Protein AF-A0A336KJ24-F1 (afdb_monomer_lite)

Organism: Culicoides sonorensis (NCBI:txid179676)

Secondary structure (DSSP, 8-state):
--HHHHHHHHHHHHHHHHHHHHHHHHHHHHHHT-PPPEEEESSEEE-SPEEEEE--SSHHHHHHHHHHTT-SEEEE--GGGS---HHHHHHHGGGSS--SSSTT-----HHHHHH-GGGT-SEEEESS---SS-TTEEE-TT-EEEES-SSPPEEE---SSS------S--PEEEEEP-PEEETTTEEE----S---HHHHHHHHHHTT--PPP--SHHHHHHHHHHHHHHS-TTT-S----SEEE-SSTT-EEETTS-BGGG-S---PPTT---

InterPro domains:
  IPR001304 C-type lectin-like [PF00059] (196-262)
  IPR016186 C-type lectin-like/link domain superfamily [G3DSA:3.10.100.10] (174-275)
  IPR016187 C-type lectin fold [SSF56436] (174-274)

Foldseek 3Di:
DDPVVVVVVVVVVVVVVVVVVVVVQLVVVVVVPLQDKDFQFAQKDFPADFPDFDADQDVVRLSVVLVVQLFFKKKAFHPPLPLCQVVNVVVVVPPPDDPDDPVPDDDPPPVVCVVCVPNHGRITGHQDDDDDPSPRMDRHNRIIMIGSCNDAFFDFPPPDDDDDDDDDPDGDTDPGHDPWDRDGSQGIDDDDQADDDPVVVQVVQVNRVHGFAADQDPVNNVSVLVVCVVPHPVVRDPDDDGQWDDDPDPPWIAGRVRRTSVSGPDDDDDPPPPD

Radius of gyration: 25.12 Å; chains: 1; bounding box: 79×62×64 Å

Sequence (275 aa):
MSALSQFILISFIFLIRIKINAFEYCTKFEIKSNHTYHPLRHCQRSNGTIIGLRIVKNLDDCVSFARERSALAFNFGPKYRGSSNRFEILNSDDSKKTESWMMKSYKAPKSKLHESPKEFYNCQLLDCPEYGNFTGMVNDTRFDYYSLYAKPPRKPLFLSNIFLIVINFNVLYNSAPYNSTCIPQVGMFILFQKPSNYTFAYKTCQSLGGVLAHVVSEHRTNTLANYLKENLNLTISKEAYIGLNETQKLGKFNTSSNEPLDCFLFRAWAPGHPP

Structure (mmCIF, N/CA/C/O backbone):
data_AF-A0A336KJ24-F1
#
_entry.id   AF-A0A336KJ24-F1
#
loop_
_atom_site.group_PDB
_atom_site.id
_atom_site.type_symbol
_atom_site.label_atom_id
_atom_site.label_alt_id
_atom_site.label_comp_id
_atom_site.label_asym_id
_atom_site.label_entity_id
_atom_site.label_seq_id
_atom_site.pdbx_PDB_ins_code
_atom_site.Cartn_x
_atom_site.Cartn_y
_atom_site.Cartn_z
_atom_site.occupancy
_atom_site.B_iso_or_equiv
_atom_site.auth_seq_id
_atom_site.auth_comp_id
_atom_site.auth_asym_id
_atom_site.auth_atom_id
_atom_site.pdbx_PDB_model_num
ATOM 1 N N . MET A 1 1 ? 16.285 -45.392 34.604 1.00 59.25 1 MET A N 1
ATOM 2 C CA . MET A 1 1 ? 16.050 -43.930 34.568 1.00 59.25 1 MET A CA 1
ATOM 3 C C . MET A 1 1 ? 15.169 -43.576 35.751 1.00 59.25 1 MET A C 1
ATOM 5 O O . MET A 1 1 ? 14.215 -44.303 35.990 1.00 59.25 1 MET A O 1
ATOM 9 N N . SER A 1 2 ? 15.506 -42.546 36.529 1.00 79.50 2 SER A N 1
ATOM 10 C CA . SER A 1 2 ? 14.658 -42.115 37.648 1.00 79.50 2 SER A CA 1
ATOM 11 C C . SER A 1 2 ? 13.331 -41.553 37.123 1.00 79.50 2 SER A C 1
ATOM 13 O O . SER A 1 2 ? 13.289 -40.996 36.025 1.00 79.50 2 SER A O 1
ATOM 15 N N . ALA A 1 3 ? 12.251 -41.660 37.901 1.00 78.88 3 ALA A N 1
ATOM 16 C CA . ALA A 1 3 ? 10.945 -41.092 37.539 1.00 78.88 3 ALA A CA 1
ATOM 17 C C . ALA A 1 3 ? 11.036 -39.590 37.189 1.00 78.88 3 ALA A C 1
ATOM 19 O O . ALA A 1 3 ? 10.348 -39.105 36.294 1.00 78.88 3 ALA A O 1
ATOM 20 N N . LEU A 1 4 ? 11.971 -38.876 37.826 1.00 79.00 4 LEU A N 1
ATOM 21 C CA . LEU A 1 4 ? 12.285 -37.472 37.558 1.00 79.00 4 LEU A CA 1
ATOM 22 C C . LEU A 1 4 ? 12.816 -37.249 36.128 1.00 79.00 4 LEU A C 1
ATOM 24 O O . LEU A 1 4 ? 12.411 -36.313 35.445 1.00 79.00 4 LEU A O 1
ATOM 28 N N . SER A 1 5 ? 13.678 -38.148 35.647 1.00 76.81 5 SER A N 1
ATOM 29 C CA . SER A 1 5 ? 14.231 -38.116 34.289 1.00 76.81 5 SER A CA 1
ATOM 30 C C . SER A 1 5 ? 13.163 -38.382 33.218 1.00 76.81 5 SER A C 1
ATOM 32 O O . SER A 1 5 ? 13.192 -37.742 32.167 1.00 76.81 5 SER A O 1
ATOM 34 N N . GLN A 1 6 ? 12.196 -39.267 33.481 1.00 81.56 6 GLN A N 1
ATOM 35 C CA . GLN A 1 6 ? 11.057 -39.492 32.580 1.00 81.56 6 GLN A CA 1
ATOM 36 C C . GLN A 1 6 ? 10.100 -38.295 32.550 1.00 81.56 6 GLN A C 1
ATOM 38 O O . GLN A 1 6 ? 9.646 -37.910 31.475 1.00 81.56 6 GLN A O 1
ATOM 43 N N . PHE A 1 7 ? 9.840 -37.662 33.696 1.00 84.62 7 PHE A N 1
ATOM 44 C CA . PHE A 1 7 ? 8.963 -36.491 33.772 1.00 84.62 7 PHE A CA 1
ATOM 45 C C . PHE A 1 7 ? 9.538 -35.282 33.021 1.00 84.62 7 PHE A C 1
ATOM 47 O O . PHE A 1 7 ? 8.821 -34.607 32.283 1.00 84.62 7 PHE A O 1
ATOM 54 N N . ILE A 1 8 ? 10.850 -35.048 33.150 1.00 84.88 8 ILE A N 1
ATOM 55 C CA . ILE A 1 8 ? 11.558 -33.996 32.406 1.00 84.88 8 ILE A CA 1
ATOM 56 C C . ILE A 1 8 ? 11.477 -34.259 30.898 1.00 84.88 8 ILE A C 1
ATOM 58 O O . ILE A 1 8 ? 11.164 -33.343 30.140 1.00 84.88 8 ILE A O 1
ATOM 62 N N . LEU A 1 9 ? 11.691 -35.505 30.459 1.00 84.12 9 LEU A N 1
ATOM 63 C CA . LEU A 1 9 ? 11.619 -35.872 29.044 1.00 84.12 9 LEU A CA 1
ATOM 64 C C . LEU A 1 9 ? 10.208 -35.661 28.469 1.00 84.12 9 LEU A C 1
ATOM 66 O O . LEU A 1 9 ? 10.062 -35.075 27.399 1.00 84.12 9 LEU A O 1
ATOM 70 N N . ILE A 1 10 ? 9.166 -36.084 29.192 1.00 84.06 10 ILE A N 1
ATOM 71 C CA . ILE A 1 10 ? 7.764 -35.921 28.772 1.00 84.06 10 ILE A CA 1
ATOM 72 C C . ILE A 1 10 ? 7.382 -34.438 28.710 1.00 84.06 10 ILE A C 1
ATOM 74 O O . ILE A 1 10 ? 6.788 -34.004 27.724 1.00 84.06 10 ILE A O 1
ATOM 78 N N . SER A 1 11 ? 7.767 -33.648 29.716 1.00 79.75 11 SER A N 1
ATOM 79 C CA . SER A 1 11 ? 7.549 -32.197 29.730 1.00 79.75 11 SER A CA 1
ATOM 80 C C . SER A 1 11 ? 8.238 -31.514 28.544 1.00 79.75 11 SER A C 1
ATOM 82 O O . SER A 1 11 ? 7.625 -30.715 27.835 1.00 79.75 11 SER A O 1
ATOM 84 N N . PHE A 1 12 ? 9.483 -31.897 28.244 1.00 82.00 12 PHE A N 1
ATOM 85 C CA . PHE A 1 12 ? 10.231 -31.359 27.110 1.00 82.00 12 PHE A CA 1
ATOM 86 C C . PHE A 1 12 ? 9.581 -31.718 25.764 1.00 82.00 12 PHE A C 1
ATOM 88 O O . PHE A 1 12 ? 9.403 -30.847 24.913 1.00 82.00 12 PHE A O 1
ATOM 95 N N . ILE A 1 13 ? 9.139 -32.970 25.588 1.00 77.81 13 ILE A N 1
ATOM 96 C CA . ILE A 1 13 ? 8.400 -33.416 24.395 1.00 77.81 13 ILE A CA 1
ATOM 97 C C . ILE A 1 13 ? 7.081 -32.642 24.247 1.00 77.81 13 ILE A C 1
ATOM 99 O O . ILE A 1 13 ? 6.732 -32.232 23.139 1.00 77.81 13 ILE A O 1
ATOM 103 N N . PHE A 1 14 ? 6.359 -32.405 25.343 1.00 75.31 14 PHE A N 1
ATOM 104 C CA . PHE A 1 14 ? 5.099 -31.661 25.334 1.00 75.31 14 PHE A CA 1
ATOM 105 C C . PHE A 1 14 ? 5.305 -30.187 24.952 1.00 75.31 14 PHE A C 1
ATOM 107 O O . PHE A 1 14 ? 4.592 -29.663 24.096 1.00 75.31 14 PHE A O 1
ATOM 114 N N . LEU A 1 15 ? 6.337 -29.536 25.496 1.00 69.00 15 LEU A N 1
ATOM 115 C CA . LEU A 1 15 ? 6.707 -28.162 25.139 1.00 69.00 15 LEU A CA 1
ATOM 116 C C . LEU A 1 15 ? 7.141 -28.037 23.671 1.00 69.00 15 LEU A C 1
ATOM 118 O O . LEU A 1 15 ? 6.762 -27.073 23.001 1.00 69.00 15 LEU A O 1
ATOM 122 N N . ILE A 1 16 ? 7.884 -29.018 23.146 1.00 68.06 16 ILE A N 1
ATOM 123 C CA . ILE A 1 16 ? 8.249 -29.076 21.723 1.00 68.06 16 ILE A CA 1
ATOM 124 C C . ILE A 1 16 ? 6.992 -29.203 20.853 1.00 68.06 16 ILE A C 1
ATOM 126 O O . ILE A 1 16 ? 6.823 -28.434 19.907 1.00 68.06 16 ILE A O 1
ATOM 130 N N . ARG A 1 17 ? 6.076 -30.120 21.194 1.00 62.12 17 ARG A N 1
ATOM 131 C CA . ARG A 1 17 ? 4.808 -30.323 20.467 1.00 62.12 17 ARG A CA 1
ATOM 132 C C . ARG A 1 17 ? 3.955 -29.051 20.424 1.00 62.12 17 ARG A C 1
ATOM 134 O O . ARG A 1 17 ? 3.429 -28.719 19.366 1.00 62.12 17 ARG A O 1
ATOM 141 N N . ILE A 1 18 ? 3.849 -28.314 21.535 1.00 66.00 18 ILE A N 1
ATOM 142 C CA . ILE A 1 18 ? 3.097 -27.047 21.592 1.00 66.00 18 ILE A CA 1
ATOM 143 C C . ILE A 1 18 ? 3.706 -25.998 20.654 1.00 66.00 18 ILE A C 1
ATOM 145 O O . ILE A 1 18 ? 2.972 -25.351 19.906 1.00 66.00 18 ILE A O 1
ATOM 149 N N . LYS A 1 19 ? 5.037 -25.839 20.665 1.00 63.72 19 LYS A N 1
ATOM 150 C CA . LYS A 1 19 ? 5.718 -24.854 19.809 1.00 63.72 19 LYS A CA 1
ATOM 151 C C . LYS A 1 19 ? 5.547 -25.152 18.318 1.00 63.72 19 LYS A C 1
ATOM 153 O O . LYS A 1 19 ? 5.323 -24.221 17.550 1.00 63.72 19 LYS A O 1
ATOM 158 N N . ILE A 1 20 ? 5.606 -26.425 17.921 1.00 62.22 20 ILE A N 1
ATOM 159 C CA . ILE A 1 20 ? 5.436 -26.837 16.518 1.00 62.22 20 ILE A CA 1
ATOM 160 C C . ILE A 1 20 ? 4.023 -26.491 16.016 1.00 62.22 20 ILE A C 1
ATOM 162 O O . ILE A 1 20 ? 3.885 -25.875 14.962 1.00 62.22 20 ILE A O 1
ATOM 166 N N . ASN A 1 21 ? 2.985 -26.776 16.810 1.00 63.91 21 ASN A N 1
ATOM 167 C CA . ASN A 1 21 ? 1.594 -26.515 16.424 1.00 63.91 21 ASN A CA 1
ATOM 168 C C . ASN A 1 21 ? 1.274 -25.015 16.272 1.00 63.91 21 ASN A C 1
ATOM 170 O O . ASN A 1 21 ? 0.517 -24.629 15.383 1.00 63.91 21 ASN A O 1
ATOM 174 N N . ALA A 1 22 ? 1.837 -24.157 17.129 1.00 64.69 22 ALA A N 1
ATOM 175 C CA . ALA A 1 22 ? 1.636 -22.709 17.033 1.00 64.69 22 ALA A CA 1
ATOM 176 C C . ALA A 1 22 ? 2.337 -22.105 15.800 1.00 64.69 22 ALA A C 1
ATOM 178 O O . ALA A 1 22 ? 1.776 -21.238 15.129 1.00 64.69 22 ALA A O 1
ATOM 179 N N . PHE A 1 23 ? 3.537 -22.594 15.472 1.00 68.56 23 PHE A N 1
ATOM 180 C CA . PHE A 1 23 ? 4.291 -22.164 14.293 1.00 68.56 23 PHE A CA 1
ATOM 181 C C . PHE A 1 23 ? 3.590 -22.562 12.983 1.00 68.56 23 PHE A C 1
ATOM 183 O O . PHE A 1 23 ? 3.427 -21.739 12.082 1.00 68.56 23 PHE A O 1
ATOM 190 N N . GLU A 1 24 ? 3.091 -23.794 12.891 1.00 71.50 24 GLU A N 1
ATOM 191 C CA . GLU A 1 24 ? 2.336 -24.271 11.723 1.00 71.50 24 GLU A CA 1
ATOM 192 C C . GLU A 1 24 ? 1.006 -23.513 11.536 1.00 71.50 24 GLU A C 1
ATOM 194 O O . GLU A 1 24 ? 0.596 -23.201 10.418 1.00 71.50 24 GLU A O 1
ATOM 199 N N . TYR A 1 25 ? 0.350 -23.131 12.636 1.00 79.56 25 TYR A N 1
ATOM 200 C CA . TYR A 1 25 ? -0.886 -22.352 12.589 1.00 79.56 25 TYR A CA 1
ATOM 201 C C . TYR A 1 25 ? -0.682 -20.943 12.012 1.00 79.56 25 TYR A C 1
ATOM 203 O O . TYR A 1 25 ? -1.478 -20.504 11.180 1.00 79.56 25 TYR A O 1
ATOM 211 N N . CYS A 1 26 ? 0.384 -20.242 12.409 1.00 79.38 26 CYS A N 1
ATOM 212 C CA . CYS A 1 26 ? 0.636 -18.872 11.956 1.00 79.38 26 CYS A CA 1
ATOM 213 C C . CYS A 1 26 ? 1.237 -18.787 10.548 1.00 79.38 26 CYS A C 1
ATOM 215 O O . CYS A 1 26 ? 0.863 -17.896 9.783 1.00 79.38 26 CYS A O 1
ATOM 217 N N . THR A 1 27 ? 2.073 -19.750 10.150 1.00 75.00 27 THR A N 1
ATOM 218 C CA . THR A 1 27 ? 2.625 -19.809 8.781 1.00 75.00 27 THR A CA 1
ATOM 219 C C . THR A 1 27 ? 1.529 -19.961 7.719 1.00 75.00 27 THR A C 1
ATOM 221 O O . THR A 1 27 ? 1.631 -19.396 6.630 1.00 75.00 27 THR A O 1
ATOM 224 N N . LYS A 1 28 ? 0.406 -20.614 8.049 1.00 71.81 28 LYS A N 1
ATOM 225 C CA . LYS A 1 28 ? -0.777 -20.680 7.175 1.00 71.81 28 LYS A CA 1
ATOM 226 C C . LYS A 1 28 ? -1.362 -19.302 6.833 1.00 71.81 28 LYS A C 1
ATOM 228 O O . LYS A 1 28 ? -1.884 -19.120 5.732 1.00 71.81 28 LYS A O 1
ATOM 233 N N . PHE A 1 29 ? -1.299 -18.339 7.754 1.00 68.19 29 PHE A N 1
ATOM 234 C CA . PHE A 1 29 ? -1.784 -16.973 7.520 1.00 68.19 29 PHE A CA 1
ATOM 235 C C . PHE A 1 29 ? -0.756 -16.114 6.788 1.00 68.19 29 PHE A C 1
ATOM 237 O O . PHE A 1 29 ? -1.133 -15.331 5.918 1.00 68.19 29 PHE A O 1
ATOM 244 N N . GLU A 1 30 ? 0.532 -16.330 7.045 1.00 61.50 30 GLU A N 1
ATOM 245 C CA . GLU A 1 30 ? 1.615 -15.677 6.306 1.00 61.50 30 GLU A CA 1
ATOM 246 C C . GLU A 1 30 ? 1.525 -15.990 4.799 1.00 61.50 30 GLU A C 1
ATOM 248 O O . GLU A 1 30 ? 1.547 -15.076 3.973 1.00 61.50 30 GLU A O 1
ATOM 253 N N . ILE A 1 31 ? 1.241 -17.252 4.441 1.00 51.88 31 ILE A N 1
ATOM 254 C CA . ILE A 1 31 ? 0.987 -17.695 3.055 1.00 51.88 31 ILE A CA 1
ATOM 255 C C . ILE A 1 31 ? -0.241 -16.997 2.435 1.00 51.88 31 ILE A C 1
ATOM 257 O O . ILE A 1 31 ? -0.280 -16.765 1.226 1.00 51.88 31 ILE A O 1
ATOM 261 N N . LYS A 1 32 ? -1.249 -16.626 3.236 1.00 49.25 32 LYS A N 1
ATOM 262 C CA . LYS A 1 32 ? -2.465 -15.939 2.764 1.00 49.25 32 LYS A CA 1
ATOM 263 C C . LYS A 1 32 ? -2.236 -14.445 2.504 1.00 49.25 32 LYS A C 1
ATOM 265 O O . LYS A 1 32 ? -2.915 -13.875 1.654 1.00 49.25 32 LYS A O 1
ATOM 270 N N . SER A 1 33 ? -1.244 -13.831 3.149 1.00 58.94 33 SER A N 1
ATOM 271 C CA . SER A 1 33 ? -0.838 -12.439 2.903 1.00 58.94 33 SER A CA 1
ATOM 272 C C . SER A 1 33 ? -0.019 -12.252 1.615 1.00 58.94 33 SER A C 1
ATOM 274 O O . SER A 1 33 ? 0.645 -11.231 1.430 1.00 58.94 33 SER A O 1
ATOM 276 N N . ASN A 1 34 ? -0.061 -13.228 0.701 1.00 65.12 34 ASN A N 1
ATOM 277 C CA . ASN A 1 34 ? 0.635 -13.189 -0.576 1.00 65.12 34 ASN A CA 1
ATOM 278 C C . ASN A 1 34 ? -0.013 -12.160 -1.517 1.00 65.12 34 ASN A C 1
ATOM 280 O O . ASN A 1 34 ? -0.777 -12.486 -2.429 1.00 65.12 34 ASN A O 1
ATOM 284 N N . HIS A 1 35 ? 0.278 -10.887 -1.250 1.00 77.50 35 HIS A N 1
ATOM 285 C CA . HIS A 1 35 ? -0.176 -9.748 -2.022 1.00 77.50 35 HIS A CA 1
ATOM 286 C C . HIS A 1 35 ? 0.132 -10.003 -3.503 1.00 77.50 35 HIS A C 1
ATOM 288 O O . HIS A 1 35 ? 1.283 -10.241 -3.894 1.00 77.50 35 HIS A O 1
ATOM 294 N N . THR A 1 36 ? -0.925 -10.038 -4.312 1.00 88.75 36 THR A N 1
ATOM 295 C CA . THR A 1 36 ? -0.835 -10.290 -5.749 1.00 88.75 36 THR A CA 1
ATOM 296 C C . THR A 1 36 ? -0.784 -8.951 -6.461 1.00 88.75 36 THR A C 1
ATOM 298 O O . THR A 1 36 ? -1.670 -8.117 -6.294 1.00 88.75 36 THR A O 1
ATOM 301 N N . TYR A 1 37 ? 0.268 -8.742 -7.244 1.00 93.62 37 TYR A N 1
ATOM 302 C CA . TYR A 1 37 ? 0.386 -7.564 -8.090 1.00 93.62 37 TYR A CA 1
ATOM 303 C C . TYR A 1 37 ? -0.248 -7.860 -9.440 1.00 93.62 37 TYR A C 1
ATOM 305 O O . TYR A 1 37 ? -0.027 -8.919 -10.025 1.00 93.62 37 TYR A O 1
ATOM 313 N N . HIS A 1 38 ? -1.020 -6.908 -9.944 1.00 93.94 38 HIS A N 1
ATOM 314 C CA . HIS A 1 38 ? -1.726 -7.042 -11.206 1.00 93.94 38 HIS A CA 1
ATOM 315 C C . HIS A 1 38 ? -1.145 -6.081 -12.246 1.00 93.94 38 HIS A C 1
ATOM 317 O O . HIS A 1 38 ? -0.910 -4.917 -11.907 1.00 93.94 38 HIS A O 1
ATOM 323 N N . PRO A 1 39 ? -0.952 -6.524 -13.501 1.00 94.25 39 PRO A N 1
ATOM 324 C CA . PRO A 1 39 ? -0.577 -5.631 -14.589 1.00 94.25 39 PRO A CA 1
ATOM 325 C C . PRO A 1 39 ? -1.750 -4.699 -14.904 1.00 94.25 39 PRO A C 1
ATOM 327 O O . PRO A 1 39 ? -2.846 -5.165 -15.216 1.00 94.25 39 PRO A O 1
ATOM 330 N N . LEU A 1 40 ? -1.539 -3.385 -14.811 1.00 93.19 40 LEU A N 1
ATOM 331 C CA . LEU A 1 40 ? -2.583 -2.389 -15.098 1.00 93.19 40 LEU A CA 1
ATOM 332 C C . LEU A 1 40 ? -2.338 -1.626 -16.395 1.00 93.19 40 LEU A C 1
ATOM 334 O O . LEU A 1 40 ? -3.296 -1.178 -17.034 1.00 93.19 40 LEU A O 1
ATOM 338 N N . ARG A 1 41 ? -1.069 -1.463 -16.780 1.00 92.75 41 ARG A N 1
ATOM 339 C CA . ARG A 1 41 ? -0.664 -0.814 -18.028 1.00 92.75 41 ARG A CA 1
ATOM 340 C C . ARG A 1 41 ? 0.531 -1.533 -18.629 1.00 92.75 41 ARG A C 1
ATOM 342 O O . ARG A 1 41 ? 1.469 -1.881 -17.916 1.00 92.75 41 ARG A O 1
ATOM 349 N N . HIS A 1 42 ? 0.490 -1.698 -19.944 1.00 92.62 42 HIS A N 1
ATOM 350 C CA . HIS A 1 42 ? 1.617 -2.193 -20.719 1.00 92.62 42 HIS A CA 1
ATOM 351 C C . HIS A 1 42 ? 2.284 -1.045 -21.463 1.00 92.62 42 HIS A C 1
ATOM 353 O O . HIS A 1 42 ? 1.603 -0.093 -21.842 1.00 92.62 42 HIS A O 1
ATOM 359 N N . CYS A 1 43 ? 3.592 -1.144 -21.698 1.00 91.25 43 CYS A N 1
ATOM 360 C CA . CYS A 1 43 ? 4.374 -0.125 -22.411 1.00 91.25 43 CYS A CA 1
ATOM 361 C C . CYS A 1 43 ? 4.305 1.267 -21.755 1.00 91.25 43 CYS A C 1
ATOM 363 O O . CYS A 1 43 ? 4.436 2.301 -22.419 1.00 91.25 43 CYS A O 1
ATOM 365 N N . GLN A 1 44 ? 4.061 1.291 -20.450 1.00 92.94 44 GLN A N 1
ATOM 366 C CA . GLN A 1 44 ? 3.952 2.492 -19.648 1.00 92.94 44 GLN A CA 1
ATOM 367 C C . GLN A 1 44 ? 4.506 2.216 -18.253 1.00 92.94 44 GLN A C 1
ATOM 369 O O . GLN A 1 44 ? 4.379 1.115 -17.715 1.00 92.94 44 GLN A O 1
ATOM 374 N N . ARG A 1 45 ? 5.065 3.258 -17.643 1.00 93.56 45 ARG A N 1
ATOM 375 C CA . ARG A 1 45 ? 5.549 3.249 -16.261 1.00 93.56 45 ARG A CA 1
ATOM 376 C C . ARG A 1 45 ? 4.954 4.411 -15.481 1.00 93.56 45 ARG A C 1
ATOM 378 O O . ARG A 1 45 ? 4.686 5.457 -16.062 1.00 93.56 45 ARG A O 1
ATOM 385 N N . SER A 1 46 ? 4.810 4.267 -14.175 1.00 95.00 46 SER A N 1
ATOM 386 C CA . SER A 1 46 ? 4.504 5.393 -13.293 1.00 95.00 46 SER A CA 1
ATOM 387 C C . SER A 1 46 ? 5.771 6.209 -13.004 1.00 95.00 46 SER A C 1
ATOM 389 O O . SER A 1 46 ? 6.887 5.672 -12.964 1.00 95.00 46 SER A O 1
ATOM 391 N N . ASN A 1 47 ? 5.597 7.518 -12.823 1.00 92.06 47 ASN A N 1
ATOM 392 C CA . ASN A 1 47 ? 6.610 8.441 -12.313 1.00 92.06 47 ASN A CA 1
ATOM 393 C C . ASN A 1 47 ? 6.467 8.710 -10.803 1.00 92.06 47 ASN A C 1
ATOM 395 O O . ASN A 1 47 ? 6.970 9.721 -10.316 1.00 92.06 47 ASN A O 1
ATOM 399 N N . GLY A 1 48 ? 5.755 7.838 -10.085 1.00 90.25 48 GLY A N 1
ATOM 400 C CA . GLY A 1 48 ? 5.607 7.898 -8.636 1.00 90.25 48 GLY A CA 1
ATOM 401 C C . GLY A 1 48 ? 6.938 7.773 -7.893 1.00 90.25 48 GLY A C 1
ATOM 402 O O . GLY A 1 48 ? 7.990 7.491 -8.478 1.00 90.25 48 GLY A O 1
ATOM 403 N N . THR A 1 49 ? 6.894 7.986 -6.581 1.00 91.88 49 THR A N 1
ATOM 404 C CA . THR A 1 49 ? 8.091 7.997 -5.742 1.00 91.88 49 THR A CA 1
ATOM 405 C C . THR A 1 49 ? 8.717 6.609 -5.679 1.00 91.88 49 THR A C 1
ATOM 407 O O . THR A 1 49 ? 8.101 5.633 -5.249 1.00 91.88 49 THR A O 1
ATOM 410 N N . ILE A 1 50 ? 9.979 6.526 -6.090 1.00 91.75 50 ILE A N 1
ATOM 411 C CA . ILE A 1 50 ? 10.738 5.280 -6.082 1.00 91.75 50 ILE A CA 1
ATOM 412 C C . ILE A 1 50 ? 11.292 5.024 -4.678 1.00 91.75 50 ILE A C 1
ATOM 414 O O . ILE A 1 50 ? 12.022 5.850 -4.137 1.00 91.75 50 ILE A O 1
ATOM 418 N N . ILE A 1 51 ? 11.017 3.840 -4.128 1.00 91.88 51 ILE A N 1
ATOM 419 C CA . ILE A 1 51 ? 11.535 3.379 -2.823 1.00 91.88 51 ILE A CA 1
ATOM 420 C C . ILE A 1 51 ? 12.566 2.255 -2.939 1.00 91.88 51 ILE A C 1
ATOM 422 O O . ILE A 1 51 ? 13.181 1.852 -1.951 1.00 91.88 51 ILE A O 1
ATOM 426 N N . GLY A 1 52 ? 12.759 1.717 -4.143 1.00 90.38 52 GLY A N 1
ATOM 427 C CA . GLY A 1 52 ? 13.683 0.617 -4.370 1.00 90.38 52 GLY A CA 1
ATOM 428 C C . GLY A 1 52 ? 13.986 0.404 -5.842 1.00 90.38 52 GLY A C 1
ATOM 429 O O . GLY A 1 52 ? 13.114 0.518 -6.700 1.00 90.38 52 GLY A O 1
ATOM 430 N N . LEU A 1 53 ? 15.241 0.067 -6.125 1.00 89.81 53 LEU A N 1
ATOM 431 C CA . LEU A 1 53 ? 15.752 -0.189 -7.466 1.00 89.81 53 LEU A CA 1
ATOM 432 C C . LEU A 1 53 ? 16.564 -1.482 -7.441 1.00 89.81 53 LEU A C 1
ATOM 434 O O . LEU A 1 53 ? 17.461 -1.636 -6.611 1.00 89.81 53 LEU A O 1
ATOM 438 N N . ARG A 1 54 ? 16.247 -2.424 -8.332 1.00 86.50 54 ARG A N 1
ATOM 439 C CA . ARG A 1 54 ? 16.969 -3.700 -8.443 1.00 86.50 54 ARG A CA 1
ATOM 440 C C . ARG A 1 54 ? 16.978 -4.176 -9.892 1.00 86.50 54 ARG A C 1
ATOM 442 O O . ARG A 1 54 ? 16.037 -3.927 -10.643 1.00 86.50 54 ARG A O 1
ATOM 449 N N . ILE A 1 55 ? 18.063 -4.837 -10.285 1.00 86.06 55 ILE A N 1
ATOM 450 C CA . ILE A 1 55 ? 18.116 -5.584 -11.543 1.00 86.06 55 ILE A CA 1
ATOM 451 C C . ILE A 1 55 ? 17.687 -7.012 -11.235 1.00 86.06 55 ILE A C 1
ATOM 453 O O . ILE A 1 55 ? 18.243 -7.639 -10.334 1.00 86.06 55 ILE A O 1
ATOM 457 N N . VAL A 1 56 ? 16.702 -7.516 -11.966 1.00 87.62 56 VAL A N 1
ATOM 458 C CA . VAL A 1 56 ? 16.112 -8.837 -11.724 1.00 87.62 56 VAL A CA 1
ATOM 459 C C . VAL A 1 56 ? 15.977 -9.633 -13.019 1.00 87.62 56 VAL A C 1
ATOM 461 O O . VAL A 1 56 ? 15.958 -9.056 -14.113 1.00 87.62 56 VAL A O 1
ATOM 464 N N . LYS A 1 57 ? 15.899 -10.966 -12.918 1.00 86.94 57 LYS A N 1
ATOM 465 C CA . LYS A 1 57 ? 15.861 -11.836 -14.102 1.00 86.94 57 LYS A CA 1
ATOM 466 C C . LYS A 1 57 ? 14.465 -11.913 -14.708 1.00 86.94 57 LYS A C 1
ATOM 468 O O . LYS A 1 57 ? 14.337 -11.867 -15.930 1.00 86.94 57 LYS A O 1
ATOM 473 N N . ASN A 1 58 ? 13.445 -12.025 -13.864 1.00 91.06 58 ASN A N 1
ATOM 474 C CA . ASN A 1 58 ? 12.050 -12.213 -14.252 1.00 91.06 58 ASN A CA 1
ATOM 475 C C . ASN A 1 58 ? 11.107 -11.367 -13.371 1.00 91.06 58 ASN A C 1
ATOM 477 O O . ASN A 1 58 ? 11.548 -10.638 -12.481 1.00 91.06 58 ASN A O 1
ATOM 481 N N . LEU A 1 59 ? 9.805 -11.436 -13.663 1.00 93.44 59 LEU A N 1
ATOM 482 C CA . LEU A 1 59 ? 8.776 -10.694 -12.932 1.00 93.44 59 LEU A CA 1
ATOM 483 C C . LEU A 1 59 ? 8.669 -11.149 -11.467 1.00 93.44 59 LEU A C 1
ATOM 485 O O . LEU A 1 59 ? 8.508 -10.306 -10.588 1.00 93.44 59 LEU A O 1
ATOM 489 N N . ASP A 1 60 ? 8.800 -12.447 -11.198 1.00 94.19 60 ASP A N 1
ATOM 490 C CA . ASP A 1 60 ? 8.638 -13.020 -9.855 1.00 94.19 60 ASP A CA 1
ATOM 491 C C . ASP A 1 60 ? 9.712 -12.527 -8.876 1.00 94.19 60 ASP A C 1
ATOM 493 O O . ASP A 1 60 ? 9.423 -12.239 -7.711 1.00 94.19 60 ASP A O 1
ATOM 497 N N . ASP A 1 61 ? 10.938 -12.332 -9.362 1.00 93.44 61 ASP A N 1
ATOM 498 C CA . ASP A 1 61 ? 12.020 -11.698 -8.608 1.00 93.44 61 ASP A CA 1
ATOM 499 C C . ASP A 1 61 ? 11.670 -10.238 -8.243 1.00 93.44 61 ASP A C 1
ATOM 501 O O . ASP A 1 61 ? 11.947 -9.786 -7.128 1.00 93.44 61 ASP A O 1
ATOM 505 N N . CYS A 1 62 ? 11.038 -9.491 -9.163 1.00 94.88 62 CYS A N 1
ATOM 506 C CA . CYS A 1 62 ? 10.586 -8.117 -8.909 1.00 94.88 62 CYS A CA 1
ATOM 507 C C . CYS A 1 62 ? 9.444 -8.083 -7.889 1.00 94.88 62 CYS A C 1
ATOM 509 O O . CYS A 1 62 ? 9.462 -7.273 -6.965 1.00 94.88 62 CYS A O 1
ATOM 511 N N . VAL A 1 63 ? 8.482 -9.001 -8.014 1.00 95.62 63 VAL A N 1
ATOM 512 C CA . VAL A 1 63 ? 7.368 -9.166 -7.071 1.00 95.62 63 VAL A CA 1
ATOM 513 C C . VAL A 1 63 ? 7.883 -9.514 -5.673 1.00 95.62 63 VAL A C 1
ATOM 515 O O . VAL A 1 63 ? 7.424 -8.946 -4.684 1.00 95.62 63 VAL A O 1
ATOM 518 N N . SER A 1 64 ? 8.868 -10.406 -5.575 1.00 93.94 64 SER A N 1
ATOM 519 C CA . SER A 1 64 ? 9.486 -10.775 -4.297 1.00 93.94 64 SER A CA 1
ATOM 520 C C . SER A 1 64 ? 10.202 -9.584 -3.660 1.00 93.94 64 SER A C 1
ATOM 522 O O . SER A 1 64 ? 10.032 -9.323 -2.470 1.00 93.94 64 SER A O 1
ATOM 524 N N . PHE A 1 65 ? 10.926 -8.799 -4.463 1.00 93.94 65 PHE A N 1
ATOM 525 C CA . PHE A 1 65 ? 11.544 -7.557 -4.002 1.00 93.94 65 PHE A CA 1
ATOM 526 C C . PHE A 1 65 ? 10.505 -6.516 -3.552 1.00 93.94 65 PHE A C 1
ATOM 528 O O . PHE A 1 65 ? 10.696 -5.853 -2.533 1.00 93.94 65 PHE A O 1
ATOM 535 N N . ALA A 1 66 ? 9.385 -6.401 -4.269 1.00 95.12 66 ALA A N 1
ATOM 536 C CA . ALA A 1 66 ? 8.285 -5.514 -3.912 1.00 95.12 66 ALA A CA 1
ATOM 537 C C . ALA A 1 66 ? 7.690 -5.872 -2.542 1.00 95.12 66 ALA A C 1
ATOM 539 O O . ALA A 1 66 ? 7.503 -4.985 -1.711 1.00 95.12 66 ALA A O 1
ATOM 540 N N . ARG A 1 67 ? 7.483 -7.167 -2.270 1.00 92.38 67 ARG A N 1
ATOM 541 C CA . ARG A 1 67 ? 7.001 -7.664 -0.970 1.00 92.38 67 ARG A CA 1
ATOM 542 C C . ARG A 1 67 ? 7.997 -7.399 0.158 1.00 92.38 67 ARG A C 1
ATOM 544 O O . ARG A 1 67 ? 7.593 -6.908 1.203 1.00 92.38 67 ARG A O 1
ATOM 551 N N . GLU A 1 68 ? 9.287 -7.654 -0.072 1.00 90.56 68 GLU A N 1
ATOM 552 C CA . GLU A 1 68 ? 10.374 -7.405 0.894 1.00 90.56 68 GLU A CA 1
ATOM 553 C C . GLU A 1 68 ? 10.403 -5.942 1.370 1.00 90.56 68 GLU A C 1
ATOM 555 O O . GLU A 1 68 ? 10.726 -5.655 2.520 1.00 90.56 68 GLU A O 1
ATOM 560 N N . ARG A 1 69 ? 10.065 -5.003 0.478 1.00 91.81 69 ARG A N 1
ATOM 561 C CA . ARG A 1 69 ? 10.108 -3.555 0.738 1.00 91.81 69 ARG A CA 1
ATOM 562 C C . ARG A 1 69 ? 8.735 -2.922 0.957 1.00 91.81 69 ARG A C 1
ATOM 564 O O . ARG A 1 69 ? 8.645 -1.692 0.984 1.00 91.81 69 ARG A O 1
ATOM 571 N N . SER A 1 70 ? 7.691 -3.742 1.097 1.00 91.75 70 SER A N 1
ATOM 572 C CA . SER A 1 70 ? 6.296 -3.308 1.245 1.00 91.75 70 SER A CA 1
ATOM 573 C C . SER A 1 70 ? 5.849 -2.316 0.161 1.00 91.75 70 SER A C 1
ATOM 575 O O . SER A 1 70 ? 5.085 -1.392 0.425 1.00 91.75 70 SER A O 1
ATOM 577 N N . ALA A 1 71 ? 6.342 -2.466 -1.067 1.00 95.06 71 ALA A N 1
ATOM 578 C CA . ALA A 1 71 ? 5.989 -1.587 -2.175 1.00 95.06 71 ALA A CA 1
ATOM 579 C C . ALA A 1 71 ? 4.539 -1.811 -2.609 1.00 95.06 71 ALA A C 1
ATOM 581 O O . ALA A 1 71 ? 4.104 -2.950 -2.776 1.00 95.06 71 ALA A O 1
ATOM 582 N N . LEU A 1 72 ? 3.781 -0.741 -2.844 1.00 94.94 72 LEU A N 1
ATOM 583 C CA . LEU A 1 72 ? 2.367 -0.862 -3.223 1.00 94.94 72 LEU A CA 1
ATOM 584 C C . LEU A 1 72 ? 2.167 -1.013 -4.737 1.00 94.94 72 LEU A C 1
ATOM 586 O O . LEU A 1 72 ? 1.124 -1.492 -5.190 1.00 94.94 72 LEU A O 1
ATOM 590 N N . ALA A 1 73 ? 3.176 -0.629 -5.514 1.00 96.56 73 ALA A N 1
ATOM 591 C CA . ALA A 1 73 ? 3.229 -0.774 -6.958 1.00 96.56 73 ALA A CA 1
ATOM 592 C C . ALA A 1 73 ? 4.683 -0.875 -7.433 1.00 96.56 73 ALA A C 1
ATOM 594 O O . ALA A 1 73 ? 5.617 -0.623 -6.669 1.00 96.56 73 ALA A O 1
ATOM 595 N N . PHE A 1 74 ? 4.886 -1.242 -8.695 1.00 97.19 74 PHE A N 1
ATOM 596 C CA . PHE A 1 74 ? 6.204 -1.206 -9.316 1.00 97.19 74 PHE A CA 1
ATOM 597 C C . PHE A 1 74 ? 6.129 -1.089 -10.840 1.00 97.19 74 PHE A C 1
ATOM 599 O O . PHE A 1 74 ? 5.154 -1.493 -11.476 1.00 97.19 74 PHE A O 1
ATOM 606 N N . ASN A 1 75 ? 7.208 -0.575 -11.428 1.00 96.50 75 ASN A N 1
ATOM 607 C CA . ASN A 1 75 ? 7.476 -0.660 -12.860 1.00 96.50 75 ASN A CA 1
ATOM 608 C C . ASN A 1 75 ? 8.414 -1.842 -13.114 1.00 96.50 75 ASN A C 1
ATOM 610 O O . ASN A 1 75 ? 9.465 -1.942 -12.471 1.00 96.50 75 ASN A O 1
ATOM 614 N N . PHE A 1 76 ? 8.072 -2.706 -14.068 1.00 95.56 76 PHE A N 1
ATOM 615 C CA . PHE A 1 76 ? 8.900 -3.847 -14.449 1.00 95.56 76 PHE A CA 1
ATOM 616 C C . PHE A 1 76 ? 9.194 -3.868 -15.950 1.00 95.56 76 PHE A C 1
ATOM 618 O O . PHE A 1 76 ? 8.283 -3.825 -16.772 1.00 95.56 76 PHE A O 1
ATOM 625 N N . GLY A 1 77 ? 10.478 -3.943 -16.295 1.00 91.69 77 GLY A N 1
ATOM 626 C CA . GLY A 1 77 ? 10.981 -4.025 -17.658 1.00 91.69 77 GLY A CA 1
ATOM 627 C C . GLY A 1 77 ? 11.439 -5.443 -18.015 1.00 91.69 77 GLY A C 1
ATOM 628 O O . GLY A 1 77 ? 12.493 -5.885 -17.543 1.00 91.69 77 GLY A O 1
ATOM 629 N N . PRO A 1 78 ? 10.683 -6.198 -18.827 1.00 83.56 78 PRO A N 1
ATOM 630 C CA . PRO A 1 78 ? 11.087 -7.542 -19.218 1.00 83.56 78 PRO A CA 1
ATOM 631 C C . PRO A 1 78 ? 12.266 -7.521 -20.204 1.00 83.56 78 PRO A C 1
ATOM 633 O O . PRO A 1 78 ? 12.287 -6.740 -21.153 1.00 83.56 78 PRO A O 1
ATOM 636 N N . LYS A 1 79 ? 13.213 -8.456 -20.040 1.00 73.31 79 LYS A N 1
ATOM 637 C CA . LYS A 1 79 ? 14.448 -8.529 -20.848 1.00 73.31 79 LYS A CA 1
ATOM 638 C C . LYS A 1 79 ? 14.219 -8.616 -22.363 1.00 73.31 79 LYS A C 1
ATOM 640 O O . LYS A 1 79 ? 15.021 -8.104 -23.134 1.00 73.31 79 LYS A O 1
ATOM 645 N N . TYR A 1 80 ? 13.127 -9.245 -22.800 1.00 70.50 80 TYR A N 1
ATOM 646 C CA . TYR A 1 80 ? 12.862 -9.498 -24.221 1.00 70.50 80 TYR A CA 1
ATOM 647 C C . TYR A 1 80 ? 12.411 -8.259 -25.015 1.00 70.50 80 TYR A C 1
ATOM 649 O O . TYR A 1 80 ? 12.361 -8.320 -26.239 1.00 70.50 80 TYR A O 1
ATOM 657 N N . ARG A 1 81 ? 12.088 -7.126 -24.373 1.00 68.81 81 ARG A N 1
ATOM 658 C CA . ARG A 1 81 ? 11.596 -5.919 -25.070 1.00 68.81 81 ARG A CA 1
ATOM 659 C C . ARG A 1 81 ? 12.697 -4.996 -25.600 1.00 68.81 81 ARG A C 1
ATOM 661 O O . ARG A 1 81 ? 12.463 -3.806 -25.788 1.00 68.81 81 ARG A O 1
ATOM 668 N N . GLY A 1 82 ? 13.904 -5.519 -25.819 1.00 54.94 82 GLY A N 1
ATOM 669 C CA . GLY A 1 82 ? 15.025 -4.736 -26.352 1.00 54.94 82 GLY A CA 1
ATOM 670 C C . GLY A 1 82 ? 15.450 -3.575 -25.447 1.00 54.94 82 GLY A C 1
ATOM 671 O O . GLY A 1 82 ? 16.185 -2.688 -25.873 1.00 54.94 82 GLY A O 1
ATOM 672 N N . SER A 1 83 ? 14.996 -3.557 -24.190 1.00 54.34 83 SER A N 1
ATOM 673 C CA . SER A 1 83 ? 15.469 -2.623 -23.181 1.00 54.34 83 SER A CA 1
ATOM 674 C C . SER A 1 83 ? 16.819 -3.117 -22.688 1.00 54.34 83 SER A C 1
ATOM 676 O O . SER A 1 83 ? 16.921 -3.710 -21.615 1.00 54.34 83 SER A O 1
ATOM 678 N N . SER A 1 84 ? 17.856 -2.918 -23.494 1.00 53.06 84 SER A N 1
ATOM 679 C CA . SER A 1 84 ? 19.219 -3.142 -23.048 1.00 53.06 84 SER A CA 1
ATOM 680 C C . SER A 1 84 ? 19.462 -2.201 -21.874 1.00 53.06 84 SER A C 1
ATOM 682 O O . SER A 1 84 ? 19.560 -0.982 -22.033 1.00 53.06 84 SER A O 1
ATOM 684 N N . ASN A 1 85 ? 19.452 -2.763 -20.668 1.00 57.50 85 ASN A N 1
ATOM 685 C CA . ASN A 1 85 ? 19.846 -2.046 -19.472 1.00 57.50 85 ASN A CA 1
ATOM 686 C C . ASN A 1 85 ? 21.252 -1.504 -19.745 1.00 57.50 85 ASN A C 1
ATOM 688 O O . ASN A 1 85 ? 22.116 -2.275 -20.165 1.00 57.50 85 ASN A O 1
ATOM 692 N N . ARG A 1 86 ? 21.508 -0.205 -19.545 1.00 57.50 86 ARG A N 1
ATOM 693 C CA . ARG A 1 86 ? 22.849 0.345 -19.796 1.00 57.50 86 ARG A CA 1
ATOM 694 C C . ARG A 1 86 ? 23.917 -0.405 -18.992 1.00 57.50 86 ARG A C 1
ATOM 696 O O . ARG A 1 86 ? 25.029 -0.529 -19.480 1.00 57.50 86 ARG A O 1
ATOM 703 N N . PHE A 1 87 ? 23.581 -0.997 -17.841 1.00 52.84 87 PHE A N 1
ATOM 704 C CA . PHE A 1 87 ? 24.485 -1.909 -17.131 1.00 52.84 87 PHE A CA 1
ATOM 705 C C . PHE A 1 87 ? 24.780 -3.214 -17.874 1.00 52.84 87 PHE A C 1
ATOM 707 O O . PHE A 1 87 ? 25.895 -3.710 -17.788 1.00 52.84 87 PHE A O 1
ATOM 714 N N . GLU A 1 88 ? 23.810 -3.792 -18.580 1.00 54.06 88 GLU A N 1
ATOM 715 C CA . GLU A 1 88 ? 24.040 -5.004 -19.371 1.00 54.06 88 GLU A CA 1
ATOM 716 C C . GLU A 1 88 ? 24.867 -4.690 -20.622 1.00 54.06 88 GLU A C 1
ATOM 718 O O . GLU A 1 88 ? 25.780 -5.451 -20.907 1.00 54.06 88 GLU A O 1
ATOM 723 N N . ILE A 1 89 ? 24.642 -3.546 -21.290 1.00 56.12 89 ILE A N 1
ATOM 724 C CA . ILE A 1 89 ? 25.480 -3.090 -22.421 1.00 56.12 89 ILE A CA 1
ATOM 725 C C . ILE A 1 89 ? 26.931 -2.888 -21.970 1.00 56.12 89 ILE A C 1
ATOM 727 O O . ILE A 1 89 ? 27.855 -3.383 -22.609 1.00 56.12 89 ILE A O 1
ATOM 731 N N . LEU A 1 90 ? 27.127 -2.200 -20.840 1.00 54.19 90 LEU A N 1
ATOM 732 C CA . LEU A 1 90 ? 28.454 -1.950 -20.272 1.00 54.19 90 LEU A CA 1
ATOM 733 C C . LEU A 1 90 ? 29.177 -3.239 -19.852 1.00 54.19 90 LEU A C 1
ATOM 735 O O . LEU A 1 90 ? 30.400 -3.255 -19.838 1.00 54.19 90 LEU A O 1
ATOM 739 N N . ASN A 1 91 ? 28.440 -4.307 -19.532 1.00 51.56 91 ASN A N 1
ATOM 740 C CA . ASN A 1 91 ? 29.007 -5.606 -19.160 1.00 51.56 91 ASN A CA 1
ATOM 741 C C . ASN A 1 91 ? 29.097 -6.597 -20.340 1.00 51.56 91 ASN A C 1
ATOM 743 O O . ASN A 1 91 ? 29.750 -7.629 -20.207 1.00 51.56 91 ASN A O 1
ATOM 747 N N . SER A 1 92 ? 28.425 -6.343 -21.471 1.00 49.81 92 SER A N 1
ATOM 748 C CA . SER A 1 92 ? 28.383 -7.263 -22.619 1.00 49.81 92 SER A CA 1
ATOM 749 C C . SER A 1 92 ? 29.526 -7.075 -23.617 1.00 49.81 92 SER A C 1
ATOM 751 O O . SER A 1 92 ? 29.830 -8.013 -24.350 1.00 49.81 92 SER A O 1
ATOM 753 N N . ASP A 1 93 ? 30.187 -5.913 -23.625 1.00 48.97 93 ASP A N 1
ATOM 754 C CA . ASP A 1 93 ? 31.372 -5.670 -24.471 1.00 48.97 93 ASP A CA 1
ATOM 755 C C . ASP A 1 93 ? 32.636 -6.414 -23.985 1.00 48.97 93 ASP A C 1
ATOM 757 O O . ASP A 1 93 ? 33.650 -6.445 -24.678 1.00 48.97 93 ASP A O 1
ATOM 761 N N . ASP A 1 94 ? 32.568 -7.100 -22.838 1.00 46.62 94 ASP A N 1
ATOM 762 C CA . ASP A 1 94 ? 33.698 -7.798 -22.206 1.00 46.62 94 ASP A CA 1
ATOM 763 C C . ASP A 1 94 ? 33.846 -9.281 -22.611 1.00 46.62 94 ASP A C 1
ATOM 765 O O . ASP A 1 94 ? 34.712 -9.997 -22.106 1.00 46.62 94 ASP A O 1
ATOM 769 N N . SER A 1 95 ? 33.053 -9.785 -23.567 1.00 41.69 95 SER A N 1
ATOM 770 C CA . SER A 1 95 ? 33.189 -11.180 -24.027 1.00 41.69 95 SER A CA 1
ATOM 771 C C . SER A 1 95 ? 34.426 -11.427 -24.915 1.00 41.69 95 SER A C 1
ATOM 773 O O . SER A 1 95 ? 34.637 -12.555 -25.373 1.00 41.69 95 SER A O 1
ATOM 775 N N . LYS A 1 96 ? 35.252 -10.408 -25.188 1.00 46.66 96 LYS A N 1
ATOM 776 C CA . LYS A 1 96 ? 36.516 -10.543 -25.928 1.00 46.66 96 LYS A CA 1
ATOM 777 C C . LYS A 1 96 ? 37.641 -9.767 -25.234 1.00 46.66 96 LYS A C 1
ATOM 779 O O . LYS A 1 96 ? 37.858 -8.606 -25.544 1.00 46.66 96 LYS A O 1
ATOM 784 N N . LYS A 1 97 ? 38.411 -10.483 -24.398 1.00 43.22 97 LYS A N 1
ATOM 785 C CA . LYS A 1 97 ? 39.593 -10.028 -23.630 1.00 43.22 97 LYS A CA 1
ATOM 786 C C . LYS A 1 97 ? 39.222 -8.945 -22.606 1.00 43.22 97 LYS A C 1
ATOM 788 O O . LYS A 1 97 ? 39.111 -7.782 -22.952 1.00 43.22 97 LYS A O 1
ATOM 793 N N . THR A 1 98 ? 39.179 -9.220 -21.308 1.00 35.62 98 THR A N 1
ATOM 794 C CA . THR A 1 98 ? 40.400 -9.399 -20.505 1.00 35.62 98 THR A CA 1
ATOM 795 C C . THR A 1 98 ? 39.996 -9.851 -19.098 1.00 35.62 98 THR A C 1
ATOM 797 O O . THR A 1 98 ? 39.325 -9.115 -18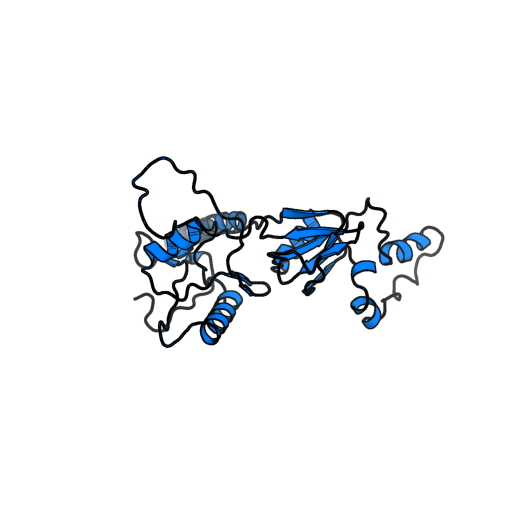.378 1.00 35.62 98 THR A O 1
ATOM 800 N N . GLU A 1 99 ? 40.422 -11.039 -18.671 1.00 43.72 99 GLU A N 1
ATOM 801 C CA . GLU A 1 99 ? 40.338 -11.411 -17.259 1.00 43.72 99 GLU A CA 1
ATOM 802 C C . GLU A 1 99 ? 41.228 -10.496 -16.396 1.00 43.72 99 GLU A C 1
ATOM 804 O O . GLU A 1 99 ? 42.350 -10.144 -16.760 1.00 43.72 99 GLU A O 1
ATOM 809 N N . SER A 1 100 ? 40.736 -10.209 -15.187 1.00 40.59 100 SER A N 1
ATOM 810 C CA . SER A 1 100 ? 41.531 -10.064 -13.957 1.00 40.59 100 SER A CA 1
ATOM 811 C C . SER A 1 100 ? 41.822 -8.674 -13.362 1.00 40.59 100 SER A C 1
ATOM 813 O O . SER A 1 100 ? 42.325 -8.641 -12.240 1.00 40.59 100 SER A O 1
ATOM 815 N N . TRP A 1 101 ? 41.457 -7.526 -13.949 1.00 33.19 101 TRP A N 1
ATOM 816 C CA . TRP A 1 101 ? 41.661 -6.242 -13.227 1.00 33.19 101 TRP A CA 1
ATOM 817 C C . TRP A 1 101 ? 40.596 -5.149 -13.396 1.00 33.19 101 TRP A C 1
ATOM 819 O O . TRP A 1 101 ? 40.580 -4.209 -12.600 1.00 33.19 101 TRP A O 1
ATOM 829 N N . MET A 1 102 ? 39.642 -5.284 -14.324 1.00 36.56 102 MET A N 1
ATOM 830 C CA . MET A 1 102 ? 38.595 -4.266 -14.530 1.00 36.56 102 MET A CA 1
ATOM 831 C C . MET A 1 102 ? 37.289 -4.499 -13.746 1.00 36.56 102 MET A C 1
ATOM 833 O O . MET A 1 102 ? 36.568 -3.539 -13.474 1.00 36.56 102 MET A O 1
ATOM 837 N N . MET A 1 103 ? 37.033 -5.712 -13.234 1.00 41.66 103 MET A N 1
ATOM 838 C CA . MET A 1 103 ? 35.853 -6.006 -12.390 1.00 41.66 103 MET A CA 1
ATOM 839 C C . MET A 1 103 ? 35.820 -5.254 -11.043 1.00 41.66 103 MET A C 1
ATOM 841 O O . MET A 1 103 ? 34.825 -5.329 -10.325 1.00 41.66 103 MET A O 1
ATOM 845 N N . LYS A 1 104 ? 36.876 -4.516 -10.671 1.00 36.12 104 LYS A N 1
ATOM 846 C CA . LYS A 1 104 ? 36.936 -3.790 -9.391 1.00 36.12 104 LYS A CA 1
ATOM 847 C C . LYS A 1 104 ? 36.464 -2.331 -9.446 1.00 36.12 104 LYS A C 1
ATOM 849 O O . LYS A 1 104 ? 36.245 -1.763 -8.375 1.00 36.12 104 LYS A O 1
ATOM 854 N N . SER A 1 105 ? 36.278 -1.721 -10.624 1.00 39.19 105 SER A N 1
ATOM 855 C CA . SER A 1 105 ? 36.316 -0.247 -10.690 1.00 39.19 105 SER A CA 1
ATOM 856 C C . SER A 1 105 ? 35.363 0.463 -11.659 1.00 39.19 105 SER A C 1
ATOM 858 O O . SER A 1 105 ? 35.620 1.622 -11.973 1.00 39.19 105 SER A O 1
ATOM 860 N N . TYR A 1 106 ? 34.221 -0.115 -12.053 1.00 42.56 106 TYR A N 1
ATOM 861 C CA . TYR A 1 106 ? 33.127 0.712 -12.595 1.00 42.56 106 TYR A CA 1
ATOM 862 C C . TYR A 1 106 ? 31.921 0.761 -11.657 1.00 42.56 106 TYR A C 1
ATOM 864 O O . TYR A 1 106 ? 30.950 0.017 -11.772 1.00 42.56 106 TYR A O 1
ATOM 872 N N . LYS A 1 107 ? 31.990 1.685 -10.694 1.00 45.16 107 LYS A N 1
ATOM 873 C CA . LYS A 1 107 ? 30.819 2.188 -9.973 1.00 45.16 107 LYS A CA 1
ATOM 874 C C . LYS A 1 107 ? 30.324 3.407 -10.742 1.00 45.16 107 LYS A C 1
ATOM 876 O O . LYS A 1 107 ? 31.004 4.431 -10.731 1.00 45.16 107 LYS A O 1
ATOM 881 N N . ALA A 1 108 ? 29.159 3.314 -11.390 1.00 44.16 108 ALA A N 1
ATOM 882 C CA . ALA A 1 108 ? 28.484 4.510 -11.891 1.00 44.16 108 ALA A CA 1
ATOM 883 C C . ALA A 1 108 ? 28.429 5.548 -10.747 1.00 44.16 108 ALA A C 1
ATOM 885 O O . ALA A 1 108 ? 28.110 5.167 -9.612 1.00 44.16 108 ALA A O 1
ATOM 886 N N . PRO A 1 109 ? 28.773 6.828 -10.987 1.00 45.38 109 PRO A N 1
ATOM 887 C CA . PRO A 1 109 ? 28.705 7.848 -9.949 1.00 45.38 109 PRO A CA 1
ATOM 888 C C . PRO A 1 109 ? 27.310 7.834 -9.318 1.00 45.38 109 PRO A C 1
ATOM 890 O O . PRO A 1 109 ? 26.316 7.831 -10.046 1.00 45.38 109 PRO A O 1
ATOM 893 N N . LYS A 1 110 ? 27.217 7.822 -7.979 1.00 50.38 110 LYS A N 1
ATOM 894 C CA . LYS A 1 110 ? 25.925 7.802 -7.260 1.00 50.38 110 LYS A CA 1
ATOM 895 C C . LYS A 1 110 ? 24.960 8.895 -7.755 1.00 50.38 110 LYS A C 1
ATOM 897 O O . LYS A 1 110 ? 23.755 8.676 -7.725 1.00 50.38 110 LYS A O 1
ATOM 902 N N . SER A 1 111 ? 25.489 10.019 -8.250 1.00 49.50 111 SER A N 1
ATOM 903 C CA . SER A 1 111 ? 24.727 11.106 -8.876 1.00 49.50 111 SER A CA 1
ATOM 904 C C . SER A 1 111 ? 23.968 10.667 -10.136 1.00 49.50 111 SER A C 1
ATOM 906 O O . SER A 1 111 ? 22.754 10.830 -10.200 1.00 49.50 111 SER A O 1
ATOM 908 N N . LYS A 1 112 ? 24.627 10.002 -11.094 1.00 47.47 112 LYS A N 1
ATOM 909 C CA . LYS A 1 112 ? 24.002 9.558 -12.358 1.00 47.47 112 LYS A CA 1
ATOM 910 C C . LYS A 1 112 ? 22.996 8.417 -12.183 1.00 47.47 112 LYS A C 1
ATOM 912 O O . LYS A 1 112 ? 22.052 8.289 -12.959 1.00 47.47 112 LYS A O 1
ATOM 917 N N . LEU A 1 113 ? 23.183 7.601 -11.148 1.00 51.50 113 LEU A N 1
ATOM 918 C CA . LEU A 1 113 ? 22.271 6.512 -10.792 1.00 51.50 113 LEU A CA 1
ATOM 919 C C . LEU A 1 113 ? 20.902 7.033 -10.323 1.00 51.50 113 LEU A C 1
ATOM 921 O O . LEU A 1 113 ? 19.874 6.408 -10.579 1.00 51.50 113 LEU A O 1
ATOM 925 N N . HIS A 1 114 ? 20.909 8.193 -9.663 1.00 52.78 114 HIS A N 1
ATOM 926 C CA . HIS A 1 114 ? 19.717 8.902 -9.205 1.00 52.78 114 HIS A CA 1
ATOM 927 C C . HIS A 1 114 ? 19.075 9.750 -10.314 1.00 52.78 114 HIS A C 1
ATOM 929 O O . HIS A 1 114 ? 17.857 9.903 -10.332 1.00 52.78 114 HIS A O 1
ATOM 935 N N . GLU A 1 115 ? 19.873 10.268 -11.253 1.00 60.22 115 GLU A N 1
ATOM 936 C CA . GLU A 1 115 ? 19.400 11.123 -12.351 1.00 60.22 115 GLU A CA 1
ATOM 937 C C . GLU A 1 115 ? 18.589 10.365 -13.415 1.00 60.22 115 GLU A C 1
ATOM 939 O O . GLU A 1 115 ? 17.737 10.964 -14.072 1.00 60.22 115 GLU A O 1
ATOM 944 N N . SER A 1 116 ? 18.807 9.055 -13.616 1.00 66.00 116 SER A N 1
ATOM 945 C CA . SER A 1 116 ? 18.023 8.264 -14.586 1.00 66.00 116 SER A CA 1
ATOM 946 C C . SER A 1 116 ? 17.854 6.774 -14.233 1.00 66.00 116 SER A C 1
ATOM 948 O O . SER A 1 116 ? 18.298 5.899 -14.978 1.00 66.00 116 SER A O 1
ATOM 950 N N . PRO A 1 117 ? 17.101 6.434 -13.166 1.00 70.19 117 PRO A N 1
ATOM 951 C CA . PRO A 1 117 ? 16.862 5.045 -12.745 1.00 70.19 117 PRO A CA 1
ATOM 952 C C . PRO A 1 117 ? 16.301 4.129 -13.848 1.00 70.19 117 PRO A C 1
ATOM 954 O O . PRO A 1 117 ? 16.594 2.935 -13.903 1.00 70.19 117 PRO A O 1
ATOM 957 N N . LYS A 1 118 ? 15.523 4.706 -14.771 1.00 69.00 118 LYS A N 1
ATOM 958 C CA . LYS A 1 118 ? 14.920 4.053 -15.949 1.00 69.00 118 LYS A CA 1
ATOM 959 C C . LYS A 1 118 ? 15.918 3.517 -16.975 1.00 69.00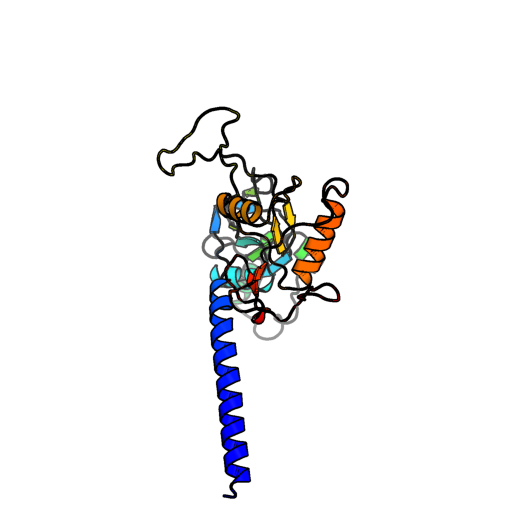 118 LYS A C 1
ATOM 961 O O . LYS A 1 118 ? 15.518 2.783 -17.873 1.00 69.00 118 LYS A O 1
ATOM 966 N N . GLU A 1 119 ? 17.176 3.929 -16.918 1.00 69.62 119 GLU A N 1
ATOM 967 C CA . GLU A 1 119 ? 18.218 3.464 -17.842 1.00 69.62 119 GLU A CA 1
ATOM 968 C C . GLU A 1 119 ? 18.961 2.234 -17.315 1.00 69.62 119 GLU A C 1
ATOM 970 O O . GLU A 1 119 ? 19.601 1.516 -18.082 1.00 69.62 119 GLU A O 1
ATOM 975 N N . PHE A 1 120 ? 18.847 1.997 -16.010 1.00 70.81 120 PHE A N 1
ATOM 976 C CA . PHE A 1 120 ? 19.758 1.161 -15.240 1.00 70.81 120 PHE A CA 1
ATOM 977 C C . PHE A 1 120 ? 19.044 0.057 -14.446 1.00 70.81 120 PHE A C 1
ATOM 979 O O . PHE A 1 120 ? 19.648 -0.943 -14.069 1.00 70.81 120 PHE A O 1
ATOM 986 N N . TYR A 1 121 ? 17.746 0.197 -14.180 1.00 83.81 121 TYR A N 1
ATOM 987 C CA . TYR A 1 121 ? 17.003 -0.756 -13.359 1.00 83.81 121 TYR A CA 1
ATOM 988 C C . TYR A 1 121 ? 15.715 -1.174 -14.037 1.00 83.81 121 TYR A C 1
ATOM 990 O O . TYR A 1 121 ? 14.888 -0.332 -14.384 1.00 83.81 121 TYR A O 1
ATOM 998 N N . ASN A 1 122 ? 15.538 -2.486 -14.180 1.00 89.81 122 ASN A N 1
ATOM 999 C CA . ASN A 1 122 ? 14.343 -3.074 -14.766 1.00 89.81 122 ASN A CA 1
ATOM 1000 C C . ASN A 1 122 ? 13.269 -3.421 -13.726 1.00 89.81 122 ASN A C 1
ATOM 1002 O O . ASN A 1 122 ? 12.178 -3.810 -14.114 1.00 89.81 122 ASN A O 1
ATOM 1006 N N . CYS A 1 123 ? 13.539 -3.267 -12.429 1.00 93.31 123 CYS A N 1
ATOM 1007 C CA . CYS A 1 123 ? 12.534 -3.339 -11.374 1.00 93.31 123 CYS A CA 1
ATOM 1008 C C . CYS A 1 123 ? 12.613 -2.073 -10.513 1.00 93.31 123 CYS A C 1
ATOM 1010 O O . CYS A 1 123 ? 13.644 -1.799 -9.888 1.00 93.31 123 CYS A O 1
ATOM 1012 N N . GLN A 1 124 ? 11.531 -1.293 -10.513 1.00 94.50 124 GLN A N 1
ATOM 1013 C CA . GLN A 1 124 ? 11.428 -0.017 -9.805 1.00 94.50 124 GLN A CA 1
ATOM 1014 C C . GLN A 1 124 ? 10.220 -0.050 -8.879 1.00 94.50 124 GLN A C 1
ATOM 1016 O O . GLN A 1 124 ? 9.083 -0.045 -9.344 1.00 94.50 124 GLN A O 1
ATOM 1021 N N . LEU A 1 125 ? 10.472 -0.100 -7.578 1.00 95.44 125 LEU A N 1
ATOM 1022 C CA . LEU A 1 125 ? 9.439 -0.170 -6.555 1.00 95.44 125 LEU A CA 1
ATOM 1023 C C . LEU A 1 125 ? 8.911 1.218 -6.228 1.00 95.44 125 LEU A C 1
ATOM 1025 O O . LEU A 1 125 ? 9.701 2.148 -6.065 1.00 95.44 125 LEU A O 1
ATOM 1029 N N . LEU A 1 126 ? 7.597 1.328 -6.076 1.00 95.62 126 LEU A N 1
ATOM 1030 C CA . LEU A 1 126 ? 6.894 2.576 -5.815 1.00 95.62 126 LEU A CA 1
ATOM 1031 C C . LEU A 1 126 ? 6.213 2.514 -4.445 1.00 95.62 126 LEU A C 1
ATOM 1033 O O . LEU A 1 126 ? 5.662 1.476 -4.055 1.00 95.62 126 LEU A O 1
ATOM 1037 N N . ASP A 1 127 ? 6.258 3.625 -3.713 1.00 94.00 127 ASP A N 1
ATOM 1038 C CA . ASP A 1 127 ? 5.616 3.742 -2.401 1.00 94.00 127 ASP A CA 1
ATOM 1039 C C . ASP A 1 127 ? 4.090 3.657 -2.469 1.00 94.00 127 ASP A C 1
ATOM 1041 O O . ASP A 1 127 ? 3.475 3.067 -1.582 1.00 94.00 127 ASP A O 1
ATOM 1045 N N . CYS A 1 128 ? 3.508 4.217 -3.526 1.00 93.81 128 CYS A N 1
ATOM 1046 C CA . CYS A 1 128 ? 2.084 4.362 -3.755 1.00 93.81 128 CYS A CA 1
ATOM 1047 C C . CYS A 1 128 ? 1.703 3.952 -5.182 1.00 93.81 128 CYS A C 1
ATOM 1049 O O . CYS A 1 128 ? 2.476 4.144 -6.125 1.00 93.81 128 CYS A O 1
ATOM 1051 N N . PRO A 1 129 ? 0.503 3.380 -5.373 1.00 93.88 129 PRO A N 1
ATOM 1052 C CA . PRO A 1 129 ? -0.001 3.096 -6.701 1.00 93.88 129 PRO A CA 1
ATOM 1053 C C . PRO A 1 129 ? -0.542 4.367 -7.370 1.00 93.88 129 PRO A C 1
ATOM 1055 O O . PRO A 1 129 ? -1.013 5.289 -6.708 1.00 93.88 129 PRO A O 1
ATOM 1058 N N . GLU A 1 130 ? -0.571 4.368 -8.698 1.00 90.31 130 GLU A N 1
ATOM 1059 C CA . GLU A 1 130 ? -1.414 5.269 -9.471 1.00 90.31 130 GLU A CA 1
ATOM 1060 C C . GLU A 1 130 ? -2.870 4.848 -9.265 1.00 90.31 130 GLU A C 1
ATOM 1062 O O . GLU A 1 130 ? -3.233 3.685 -9.468 1.00 90.31 130 GLU A O 1
ATOM 1067 N N . TYR A 1 131 ? -3.714 5.791 -8.863 1.00 81.38 131 TYR A N 1
ATOM 1068 C CA . TYR A 1 131 ? -5.144 5.572 -8.691 1.00 81.38 131 TYR A CA 1
ATOM 1069 C C . TYR A 1 131 ? -5.928 6.738 -9.303 1.00 81.38 131 TYR A C 1
ATOM 1071 O O . TYR A 1 131 ? -5.446 7.866 -9.387 1.00 81.38 131 TYR A O 1
ATOM 1079 N N . GLY A 1 132 ? -7.140 6.463 -9.786 1.00 76.31 132 GLY A N 1
ATOM 1080 C CA . GLY A 1 132 ? -7.953 7.456 -10.491 1.00 76.31 132 GLY A CA 1
ATOM 1081 C C . GLY A 1 132 ? -7.550 7.613 -11.957 1.00 76.31 132 GLY A C 1
ATOM 1082 O O . GLY A 1 132 ? -7.687 6.670 -12.733 1.00 76.31 132 GLY A O 1
ATOM 1083 N N . ASN A 1 133 ? -7.085 8.804 -12.341 1.00 78.44 133 ASN A N 1
ATOM 1084 C CA . ASN A 1 133 ? -6.885 9.176 -13.748 1.00 78.44 133 ASN A CA 1
ATOM 1085 C C . ASN A 1 133 ? -5.522 8.763 -14.329 1.00 78.44 133 ASN A C 1
ATOM 1087 O O . ASN A 1 133 ? -5.268 9.046 -15.496 1.00 78.44 133 ASN A O 1
ATOM 1091 N N . PHE A 1 134 ? -4.657 8.093 -13.553 1.00 84.81 134 PHE A N 1
ATOM 1092 C CA . PHE A 1 134 ? -3.339 7.626 -14.014 1.00 84.81 134 PHE A CA 1
ATOM 1093 C C . PHE A 1 134 ? -2.454 8.755 -14.584 1.00 84.81 134 PHE A C 1
ATOM 1095 O O . PHE A 1 134 ? -1.704 8.552 -15.537 1.00 84.81 134 PHE A O 1
ATOM 1102 N N . THR A 1 135 ? -2.541 9.961 -14.017 1.00 86.44 135 THR A N 1
ATOM 1103 C CA . THR A 1 135 ? -1.831 11.151 -14.518 1.00 86.44 135 THR A CA 1
ATOM 1104 C C . THR A 1 135 ? -0.314 11.048 -14.385 1.00 86.44 135 THR A C 1
ATOM 1106 O O . THR A 1 135 ? 0.399 11.711 -15.131 1.00 86.44 135 THR A O 1
ATOM 1109 N N . GLY A 1 136 ? 0.192 10.222 -13.463 1.00 88.94 136 GLY A N 1
ATOM 1110 C CA . GLY A 1 136 ? 1.622 9.958 -13.311 1.00 88.94 136 GLY A CA 1
ATOM 1111 C C . GLY A 1 136 ? 2.180 8.938 -14.307 1.00 88.94 136 GLY A C 1
ATOM 1112 O O . GLY A 1 136 ? 3.372 8.628 -14.251 1.00 88.94 136 GLY A O 1
ATOM 1113 N N . MET A 1 137 ? 1.358 8.402 -15.218 1.00 93.56 137 MET A N 1
ATOM 1114 C CA . MET A 1 137 ? 1.809 7.433 -16.214 1.00 93.56 137 MET A CA 1
ATOM 1115 C C . MET A 1 137 ? 2.593 8.101 -17.344 1.00 93.56 137 MET A C 1
ATOM 1117 O O . MET A 1 137 ? 2.162 9.070 -17.962 1.00 93.56 137 MET A O 1
ATOM 1121 N N . VAL A 1 138 ? 3.737 7.509 -17.659 1.00 93.06 138 VAL A N 1
ATOM 1122 C CA . VAL A 1 138 ? 4.639 7.907 -18.733 1.00 93.06 138 VAL A CA 1
ATOM 1123 C C . VAL A 1 138 ? 4.705 6.775 -19.747 1.00 93.06 138 VAL A C 1
ATOM 1125 O O . VAL A 1 138 ? 4.948 5.622 -19.381 1.00 93.06 138 VAL A O 1
ATOM 1128 N N . ASN A 1 139 ? 4.528 7.105 -21.027 1.00 91.38 139 ASN A N 1
ATOM 1129 C CA . ASN A 1 139 ? 4.736 6.156 -22.117 1.00 91.38 139 ASN A CA 1
ATOM 1130 C C . ASN A 1 139 ? 6.210 5.739 -22.162 1.00 91.38 139 ASN A C 1
ATOM 1132 O O . ASN A 1 139 ? 7.097 6.567 -22.362 1.00 91.38 139 ASN A O 1
ATOM 1136 N N . ASP A 1 140 ? 6.463 4.450 -21.954 1.00 88.56 140 ASP A N 1
ATOM 1137 C CA . ASP A 1 140 ? 7.793 3.850 -21.962 1.00 88.56 140 ASP A CA 1
ATOM 1138 C C . ASP A 1 140 ? 7.636 2.368 -22.316 1.00 88.56 140 ASP A C 1
ATOM 1140 O O . ASP A 1 140 ? 7.317 1.537 -21.466 1.00 88.56 140 ASP A O 1
ATOM 1144 N N . THR A 1 141 ? 7.835 2.032 -23.592 1.00 88.12 141 THR A N 1
ATOM 1145 C CA . THR A 1 141 ? 7.597 0.684 -24.147 1.00 88.12 141 THR A CA 1
ATOM 1146 C C . THR A 1 141 ? 8.408 -0.417 -23.465 1.00 88.12 141 THR A C 1
ATOM 1148 O O . THR A 1 141 ? 8.054 -1.598 -23.527 1.00 88.12 141 THR A O 1
ATOM 1151 N N . ARG A 1 142 ? 9.478 -0.020 -22.772 1.00 86.62 142 ARG A N 1
ATOM 1152 C CA . ARG A 1 142 ? 10.388 -0.893 -22.037 1.00 86.62 142 ARG A CA 1
ATOM 1153 C C . ARG A 1 142 ? 9.779 -1.432 -20.748 1.00 86.62 142 ARG A C 1
ATOM 1155 O O . ARG A 1 142 ? 10.267 -2.444 -20.265 1.00 86.62 142 ARG A O 1
ATOM 1162 N N . PHE A 1 143 ? 8.756 -0.781 -20.194 1.00 92.44 143 PHE A N 1
ATOM 1163 C CA . PHE A 1 143 ? 8.187 -1.114 -18.890 1.00 92.44 143 PHE A CA 1
ATOM 1164 C C . PHE A 1 143 ? 6.696 -1.437 -18.972 1.00 92.44 143 PHE A C 1
ATOM 1166 O O . PHE A 1 143 ? 5.957 -0.882 -19.781 1.00 92.44 143 PHE A O 1
ATOM 1173 N N . ASP A 1 144 ? 6.270 -2.305 -18.065 1.00 94.38 144 ASP A N 1
ATOM 1174 C CA . ASP A 1 144 ? 4.881 -2.519 -17.691 1.00 94.38 144 ASP A CA 1
ATOM 1175 C C . ASP A 1 144 ? 4.687 -2.089 -16.229 1.00 94.38 144 ASP A C 1
ATOM 1177 O O . ASP A 1 144 ? 5.597 -2.206 -15.400 1.00 94.38 144 ASP A O 1
ATOM 1181 N N . TYR A 1 145 ? 3.494 -1.597 -15.908 1.00 96.19 145 TYR A N 1
ATOM 1182 C CA . TYR A 1 145 ? 3.140 -1.103 -14.584 1.00 96.19 145 TYR A CA 1
ATOM 1183 C C . TYR A 1 145 ? 2.239 -2.092 -13.846 1.00 96.19 145 TYR A C 1
ATOM 1185 O O . TYR A 1 145 ? 1.191 -2.508 -14.356 1.00 96.19 145 TYR A O 1
ATOM 1193 N N . TYR A 1 146 ? 2.639 -2.417 -12.618 1.00 96.56 146 TYR A N 1
ATOM 1194 C CA . TYR A 1 146 ? 1.971 -3.369 -11.744 1.00 96.56 146 TYR A CA 1
ATOM 1195 C C . TYR A 1 146 ? 1.586 -2.711 -10.422 1.00 96.56 146 TYR A C 1
ATOM 1197 O O . TYR A 1 146 ? 2.315 -1.878 -9.886 1.00 96.56 146 TYR A O 1
ATOM 1205 N N . SER A 1 147 ? 0.450 -3.115 -9.863 1.00 95.00 147 SER A N 1
ATOM 1206 C CA . SER A 1 147 ? -0.067 -2.566 -8.607 1.00 95.00 147 SER A CA 1
ATOM 1207 C C . SER A 1 147 ? -0.798 -3.630 -7.798 1.00 95.00 147 SER A C 1
ATOM 1209 O O . SER A 1 147 ? -1.422 -4.530 -8.364 1.00 95.00 147 SER A O 1
ATOM 1211 N N . LEU A 1 148 ? -0.759 -3.498 -6.470 1.00 91.75 148 LEU A N 1
ATOM 1212 C CA . LEU A 1 148 ? -1.616 -4.271 -5.565 1.00 91.75 148 LEU A CA 1
ATOM 1213 C C . LEU A 1 148 ? -3.100 -3.901 -5.696 1.00 91.75 148 LEU A C 1
ATOM 1215 O O . LEU A 1 148 ? -3.974 -4.691 -5.352 1.00 91.75 148 LEU A O 1
ATOM 1219 N N . TYR A 1 149 ? -3.401 -2.711 -6.216 1.00 88.50 149 TYR A N 1
ATOM 1220 C CA . TYR A 1 149 ? -4.738 -2.118 -6.213 1.00 88.50 149 TYR A CA 1
ATOM 1221 C C . TYR A 1 149 ? -5.353 -2.088 -7.616 1.00 88.50 149 TYR A C 1
ATOM 1223 O O . TYR A 1 149 ? -5.610 -1.030 -8.185 1.00 88.50 149 TYR A O 1
ATOM 1231 N N . ALA A 1 150 ? -5.610 -3.269 -8.184 1.00 81.25 150 ALA A N 1
ATOM 1232 C CA . ALA A 1 150 ? -6.139 -3.411 -9.547 1.00 81.25 150 ALA A CA 1
ATOM 1233 C C . ALA A 1 150 ? -7.597 -2.977 -9.724 1.00 81.25 150 ALA A C 1
ATOM 1235 O O . ALA A 1 150 ? -8.032 -2.629 -10.823 1.00 81.25 150 ALA A O 1
ATOM 1236 N N . LYS A 1 151 ? -8.373 -3.042 -8.642 1.00 73.94 151 LYS A N 1
ATOM 1237 C CA . LYS A 1 151 ? -9.790 -2.687 -8.613 1.00 73.94 151 LYS A CA 1
ATOM 1238 C C . LYS A 1 151 ? -9.968 -1.579 -7.576 1.00 73.94 151 LYS A C 1
ATOM 1240 O O . LYS A 1 151 ? -10.033 -1.895 -6.390 1.00 73.94 151 LYS A O 1
ATOM 1245 N N . PRO A 1 152 ? -10.003 -0.297 -7.978 1.00 65.56 152 PRO A N 1
ATOM 1246 C CA . PRO A 1 152 ? -10.205 0.780 -7.022 1.00 65.56 152 PRO A CA 1
ATOM 1247 C C . PRO A 1 152 ? -11.599 0.668 -6.379 1.00 65.56 152 PRO A C 1
ATOM 1249 O O . PRO A 1 152 ? -12.545 0.245 -7.054 1.00 65.56 152 PRO A O 1
ATOM 1252 N N . PRO A 1 153 ? -11.749 1.060 -5.101 1.00 62.72 153 PRO A N 1
ATOM 1253 C CA . PRO A 1 153 ? -13.033 1.036 -4.408 1.00 62.72 153 PRO A CA 1
ATOM 1254 C C . PRO A 1 153 ? -14.034 1.957 -5.117 1.00 62.72 153 PRO A C 1
ATOM 1256 O O . PRO A 1 153 ? -13.758 3.140 -5.332 1.00 62.72 153 PRO A O 1
ATOM 1259 N N . ARG A 1 154 ? -15.199 1.418 -5.493 1.00 64.62 154 ARG A N 1
ATOM 1260 C CA . ARG A 1 154 ? -16.246 2.137 -6.242 1.00 64.62 154 ARG A CA 1
ATOM 1261 C C . ARG A 1 154 ? -17.390 2.564 -5.336 1.00 64.62 154 ARG A C 1
ATOM 1263 O O . ARG A 1 154 ? -17.734 1.850 -4.400 1.00 64.62 154 ARG A O 1
ATOM 1270 N N . LYS A 1 155 ? -18.018 3.697 -5.652 1.00 58.19 155 LYS A N 1
ATOM 1271 C CA . LYS A 1 155 ? -19.225 4.168 -4.957 1.00 58.19 155 LYS A CA 1
ATOM 1272 C C . LYS A 1 155 ? -20.391 3.190 -5.168 1.00 58.19 155 LYS A C 1
ATOM 1274 O O . LYS A 1 155 ? -20.779 2.989 -6.322 1.00 58.19 155 LYS A O 1
ATOM 1279 N N . PRO A 1 156 ? -20.964 2.586 -4.106 1.00 56.75 156 PRO A N 1
ATOM 1280 C CA . PRO A 1 156 ? -22.258 1.935 -4.228 1.00 56.75 156 PRO A CA 1
ATOM 1281 C C . PRO A 1 156 ? -23.274 3.002 -4.649 1.00 56.75 156 PRO A C 1
ATOM 1283 O O . PRO A 1 156 ? -23.299 4.091 -4.067 1.00 56.75 156 PRO A O 1
ATOM 1286 N N . LEU A 1 157 ? -24.095 2.716 -5.666 1.00 54.06 157 LEU A N 1
ATOM 1287 C CA . LEU A 1 157 ? -25.297 3.507 -5.929 1.00 54.06 157 LEU A CA 1
ATOM 1288 C C . LEU A 1 157 ? -26.256 3.301 -4.749 1.00 54.06 157 LEU A C 1
ATOM 1290 O O . LEU A 1 157 ? -27.149 2.461 -4.784 1.00 54.06 157 LEU A O 1
ATOM 1294 N N . PHE A 1 158 ? -26.079 4.072 -3.681 1.00 52.69 158 PHE A N 1
ATOM 1295 C CA . PHE A 1 158 ? -27.197 4.383 -2.808 1.00 52.69 158 PHE A CA 1
ATOM 1296 C C . PHE A 1 158 ? -27.983 5.462 -3.534 1.00 52.69 158 PHE A C 1
ATOM 1298 O O . PHE A 1 158 ? -27.602 6.632 -3.509 1.00 52.69 158 PHE A O 1
ATOM 1305 N N . LEU A 1 159 ? -29.012 5.036 -4.271 1.00 45.56 159 LEU A N 1
ATOM 1306 C CA . LEU A 1 159 ? -29.976 5.938 -4.883 1.00 45.56 159 LEU A CA 1
ATOM 1307 C C . LEU A 1 159 ? -30.419 6.940 -3.818 1.00 45.56 159 LEU A C 1
ATOM 1309 O O . LEU A 1 159 ? -30.967 6.574 -2.776 1.00 45.56 159 LEU A O 1
ATOM 1313 N N . SER A 1 160 ? -30.106 8.206 -4.067 1.00 46.16 160 SER A N 1
ATOM 1314 C CA . SER A 1 160 ? -30.653 9.322 -3.326 1.00 46.16 160 SER A CA 1
ATOM 1315 C C . SER A 1 160 ? -32.172 9.256 -3.453 1.00 46.16 160 SER A C 1
ATOM 1317 O O . SER A 1 160 ? -32.709 9.562 -4.510 1.00 46.16 160 SER A O 1
ATOM 1319 N N . ASN A 1 161 ? -32.816 8.869 -2.354 1.00 47.22 161 ASN A N 1
ATOM 1320 C CA . ASN A 1 161 ? -34.251 8.920 -2.099 1.00 47.22 161 ASN A CA 1
ATOM 1321 C C . ASN A 1 161 ? -35.137 7.976 -2.946 1.00 47.22 161 ASN A C 1
ATOM 1323 O O . ASN A 1 161 ? -35.309 8.159 -4.143 1.00 47.22 161 ASN A O 1
ATOM 1327 N N . ILE A 1 162 ? -35.820 7.074 -2.221 1.00 52.44 162 ILE A N 1
ATOM 1328 C CA . ILE A 1 162 ? -37.067 6.358 -2.570 1.00 52.44 162 ILE A CA 1
ATOM 1329 C C . ILE A 1 162 ? -36.907 5.019 -3.330 1.00 52.44 162 ILE A 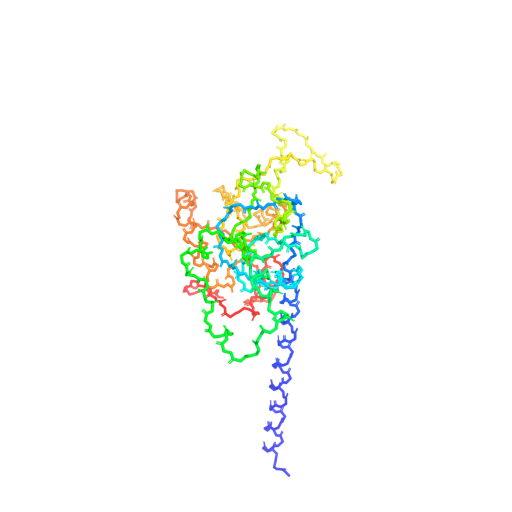C 1
ATOM 1331 O O . ILE A 1 162 ? -36.442 4.955 -4.457 1.00 52.44 162 ILE A O 1
ATOM 1335 N N . PHE A 1 163 ? -37.390 3.961 -2.656 1.00 44.88 163 PHE A N 1
ATOM 1336 C CA . PHE A 1 163 ? -37.680 2.589 -3.107 1.00 44.88 163 PHE A CA 1
ATOM 1337 C C . PHE A 1 163 ? -36.543 1.756 -3.722 1.00 44.88 163 PHE A C 1
ATOM 1339 O O . PHE A 1 163 ? -36.271 1.819 -4.912 1.00 44.88 163 PHE A O 1
ATOM 1346 N N . LEU A 1 164 ? -36.015 0.816 -2.931 1.00 40.03 164 LEU A N 1
ATOM 1347 C CA . LEU A 1 164 ? -35.683 -0.524 -3.430 1.00 40.03 164 LEU A CA 1
ATOM 1348 C C . LEU A 1 164 ? -35.798 -1.529 -2.281 1.00 40.03 164 LEU A C 1
ATOM 1350 O O . LEU A 1 164 ? -34.830 -1.961 -1.657 1.00 40.03 164 LEU A O 1
ATOM 1354 N N . ILE A 1 165 ? -37.049 -1.869 -1.988 1.00 43.81 165 ILE A N 1
ATOM 1355 C CA . ILE A 1 165 ? -37.390 -3.137 -1.358 1.00 43.81 165 ILE A CA 1
ATOM 1356 C C . ILE A 1 165 ? -37.001 -4.223 -2.374 1.00 43.81 165 ILE A C 1
ATOM 1358 O O . ILE A 1 165 ? -37.596 -4.314 -3.439 1.00 43.81 165 ILE A O 1
ATOM 1362 N N . VAL A 1 166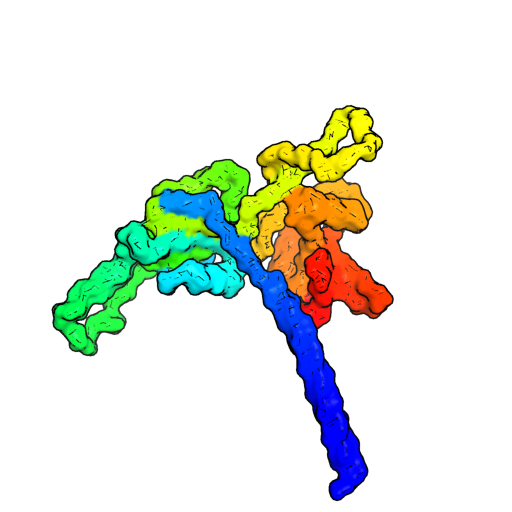 ? -35.947 -4.973 -2.043 1.00 47.06 166 VAL A N 1
ATOM 1363 C CA . VAL A 1 166 ? -35.687 -6.375 -2.418 1.00 47.06 166 VAL A CA 1
ATOM 1364 C C . VAL A 1 166 ? -36.017 -6.779 -3.866 1.00 47.06 166 VAL A C 1
ATOM 1366 O O . VAL A 1 166 ? -37.114 -7.266 -4.083 1.00 47.06 166 VAL A O 1
ATOM 1369 N N . ILE A 1 167 ? -35.047 -6.747 -4.798 1.00 43.34 167 ILE A N 1
ATOM 1370 C CA . ILE A 1 167 ? -34.880 -7.780 -5.854 1.00 43.34 167 ILE A CA 1
ATOM 1371 C C . ILE A 1 167 ? -33.381 -7.894 -6.224 1.00 43.34 167 ILE A C 1
ATOM 1373 O O . ILE A 1 167 ? -32.762 -6.900 -6.576 1.00 43.34 167 ILE A O 1
ATOM 1377 N N . ASN A 1 168 ? -32.825 -9.110 -6.123 1.00 39.88 168 ASN A N 1
ATOM 1378 C CA . ASN A 1 168 ? -31.565 -9.644 -6.684 1.00 39.88 168 ASN A CA 1
ATOM 1379 C C . ASN A 1 168 ? -30.298 -8.755 -6.728 1.00 39.88 168 ASN A C 1
ATOM 1381 O O . ASN A 1 168 ? -30.203 -7.776 -7.459 1.00 39.88 168 ASN A O 1
ATOM 1385 N N . PHE A 1 169 ? -29.265 -9.215 -6.010 1.00 43.25 169 PHE A N 1
ATOM 1386 C CA . PHE A 1 169 ? -27.885 -8.711 -5.943 1.00 43.25 169 PHE A CA 1
ATOM 1387 C C . PHE A 1 169 ? -27.231 -8.448 -7.317 1.00 43.25 169 PHE A C 1
ATOM 1389 O O . PHE A 1 169 ? -26.412 -9.227 -7.787 1.00 43.25 169 PHE A O 1
ATOM 1396 N N . ASN A 1 170 ? -27.522 -7.309 -7.932 1.00 42.06 170 ASN A N 1
ATOM 1397 C CA . ASN A 1 170 ? -26.670 -6.688 -8.941 1.00 42.06 170 ASN A CA 1
ATOM 1398 C C . ASN A 1 170 ? -26.643 -5.187 -8.657 1.00 42.06 170 ASN A C 1
ATOM 1400 O O . ASN A 1 170 ? -27.319 -4.390 -9.302 1.00 42.06 170 ASN A O 1
ATOM 1404 N N . VAL A 1 171 ? -25.876 -4.811 -7.630 1.00 54.34 171 VAL A N 1
ATOM 1405 C CA . VAL A 1 171 ? -25.563 -3.409 -7.339 1.00 54.34 171 VAL A CA 1
ATOM 1406 C C . VAL A 1 171 ? -24.857 -2.840 -8.572 1.00 54.34 171 VAL A C 1
ATOM 1408 O O . VAL A 1 171 ? -23.727 -3.228 -8.872 1.00 54.34 171 VAL A O 1
ATOM 1411 N N . LEU A 1 172 ? -25.512 -1.936 -9.309 1.00 46.03 172 LEU A N 1
ATOM 1412 C CA . LEU A 1 172 ? -24.804 -1.098 -10.273 1.00 46.03 172 LEU A CA 1
ATOM 1413 C C . LEU A 1 172 ? -23.846 -0.211 -9.469 1.00 46.03 172 LEU A C 1
ATOM 1415 O O . LEU A 1 172 ? -24.259 0.537 -8.590 1.00 46.03 172 LEU A O 1
ATOM 1419 N N . TYR A 1 173 ? -22.549 -0.328 -9.729 1.00 50.81 173 TYR A N 1
ATOM 1420 C CA . TYR A 1 173 ? -21.525 0.526 -9.135 1.00 50.81 173 TYR A CA 1
ATOM 1421 C C . TYR A 1 173 ? -21.228 1.665 -10.109 1.00 50.81 173 TYR A C 1
ATOM 1423 O O . TYR A 1 173 ? -20.816 1.402 -11.240 1.00 50.81 173 TYR A O 1
ATOM 1431 N N . ASN A 1 174 ? -21.382 2.922 -9.683 1.00 48.34 174 ASN A N 1
ATOM 1432 C CA . ASN A 1 174 ? -20.904 4.049 -10.483 1.00 48.34 174 ASN A CA 1
ATOM 1433 C C . ASN A 1 174 ? -19.368 4.068 -10.444 1.00 48.34 174 ASN A C 1
ATOM 1435 O O . ASN A 1 174 ? -18.743 3.812 -9.414 1.00 48.34 174 ASN A O 1
ATOM 1439 N N . SER A 1 175 ? -18.757 4.355 -11.593 1.00 51.72 175 SER A N 1
ATOM 1440 C CA . SER A 1 175 ? -17.333 4.161 -11.903 1.00 51.72 175 SER A CA 1
ATOM 1441 C C . SER A 1 175 ? -16.366 5.158 -11.251 1.00 51.72 175 SER A C 1
ATOM 1443 O O . SER A 1 175 ? -15.164 5.074 -11.501 1.00 51.72 175 SER A O 1
ATOM 1445 N N . ALA A 1 176 ? -16.844 6.076 -10.406 1.00 51.00 176 ALA A N 1
ATOM 1446 C CA . ALA A 1 176 ? -15.970 7.027 -9.730 1.00 51.00 176 ALA A CA 1
ATOM 1447 C C . ALA A 1 176 ? -15.270 6.361 -8.527 1.00 51.00 176 ALA A C 1
ATOM 1449 O O . ALA A 1 176 ? -15.963 5.847 -7.635 1.00 51.00 176 ALA A O 1
ATOM 1450 N N . PRO A 1 177 ? -13.925 6.374 -8.467 1.00 60.81 177 PRO A N 1
ATOM 1451 C CA . PRO A 1 177 ? -13.198 5.895 -7.299 1.00 60.81 177 PRO A CA 1
ATOM 1452 C C . PRO A 1 177 ? -13.568 6.736 -6.068 1.00 60.81 177 PRO A C 1
ATOM 1454 O O . PRO A 1 177 ? -13.817 7.941 -6.166 1.00 60.81 177 PRO A O 1
ATOM 1457 N N . TYR A 1 178 ? -13.645 6.100 -4.900 1.00 69.00 178 TYR A N 1
ATOM 1458 C CA . TYR A 1 178 ? -13.756 6.829 -3.634 1.00 69.00 178 TYR A CA 1
ATOM 1459 C C . TYR A 1 178 ? -12.523 7.705 -3.387 1.00 69.00 178 TYR A C 1
ATOM 1461 O O . TYR A 1 178 ? -11.442 7.406 -3.889 1.00 69.00 178 TYR A O 1
ATOM 1469 N N . ASN A 1 179 ? -12.681 8.754 -2.568 1.00 79.00 179 ASN A N 1
ATOM 1470 C CA . ASN A 1 179 ? -11.566 9.561 -2.068 1.00 79.00 179 ASN A CA 1
ATOM 1471 C C . ASN A 1 179 ? -10.685 8.690 -1.162 1.00 79.00 179 ASN A C 1
ATOM 1473 O O . ASN A 1 179 ? -10.898 8.616 0.048 1.00 79.00 179 ASN A O 1
ATOM 1477 N N . SER A 1 180 ? -9.750 7.975 -1.778 1.00 87.19 180 SER A N 1
ATOM 1478 C CA . SER A 1 180 ? -8.791 7.110 -1.111 1.00 87.19 180 SER A CA 1
ATOM 1479 C C . SER A 1 180 ? -7.467 7.834 -0.935 1.00 87.19 180 SER A C 1
ATOM 1481 O O . SER A 1 180 ? -6.981 8.463 -1.871 1.00 87.19 180 SER A O 1
ATOM 1483 N N . THR A 1 181 ? -6.853 7.687 0.228 1.00 91.00 181 THR A N 1
ATOM 1484 C CA . THR A 1 181 ? -5.515 8.193 0.517 1.00 9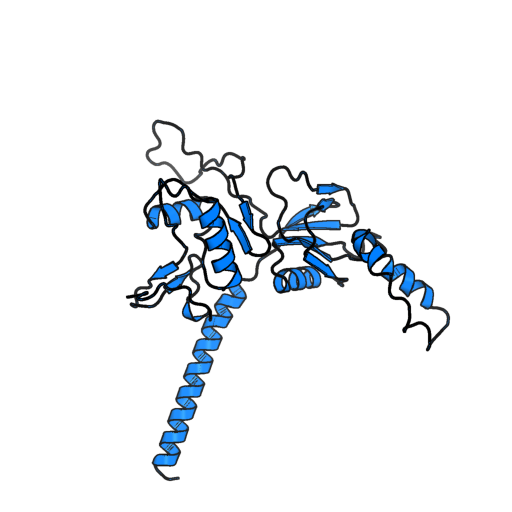1.00 181 THR A CA 1
ATOM 1485 C C . THR A 1 181 ? -4.523 7.043 0.467 1.00 91.00 181 THR A C 1
ATOM 1487 O O . THR A 1 181 ? -4.757 5.990 1.063 1.00 91.00 181 THR A O 1
ATOM 1490 N N . CYS A 1 182 ? -3.408 7.245 -0.230 1.00 92.31 182 CYS A N 1
ATOM 1491 C CA . CYS A 1 182 ? -2.272 6.347 -0.116 1.00 92.31 182 CYS A CA 1
ATOM 1492 C C . CYS A 1 182 ? -1.418 6.735 1.089 1.00 92.31 182 CYS A C 1
ATOM 1494 O O . CYS A 1 182 ? -1.058 7.900 1.240 1.00 92.31 182 CYS A O 1
ATOM 1496 N N . ILE A 1 183 ? -1.062 5.749 1.906 1.00 94.06 183 ILE A N 1
ATOM 1497 C CA . ILE A 1 183 ? -0.015 5.871 2.912 1.00 94.06 183 ILE A CA 1
ATOM 1498 C C . ILE A 1 183 ? 1.176 5.024 2.433 1.00 94.06 183 ILE A C 1
ATOM 1500 O O . ILE A 1 183 ? 1.028 3.796 2.340 1.00 94.06 183 ILE A O 1
ATOM 1504 N N . PRO A 1 184 ? 2.332 5.653 2.132 1.00 92.19 184 PRO A N 1
ATOM 1505 C CA . PRO A 1 184 ? 3.543 4.990 1.651 1.00 92.19 184 PRO A CA 1
ATOM 1506 C C . PRO A 1 184 ? 3.868 3.716 2.424 1.00 92.19 184 PRO A C 1
ATOM 1508 O O . PRO A 1 184 ? 3.885 3.734 3.650 1.00 92.19 184 PRO A O 1
ATOM 1511 N N . GLN A 1 185 ? 4.106 2.612 1.711 1.00 88.69 185 GLN A N 1
ATOM 1512 C CA . GLN A 1 185 ? 4.485 1.304 2.278 1.00 88.69 185 GLN A CA 1
ATOM 1513 C C . GLN A 1 185 ? 3.480 0.662 3.257 1.00 88.69 185 GLN A C 1
ATOM 1515 O O . GLN A 1 185 ? 3.724 -0.430 3.774 1.00 88.69 185 GLN A O 1
ATOM 1520 N N . VAL A 1 186 ? 2.332 1.303 3.501 1.00 92.44 186 VAL A N 1
ATOM 1521 C CA . VAL A 1 186 ? 1.302 0.834 4.435 1.00 92.44 186 VAL A CA 1
ATOM 1522 C C . VAL A 1 186 ? 0.039 0.403 3.689 1.00 92.44 186 VAL A C 1
ATOM 1524 O O . VAL A 1 186 ? -0.517 -0.656 3.990 1.00 92.44 186 VAL A O 1
ATOM 1527 N N . GLY A 1 187 ? -0.439 1.193 2.724 1.00 92.19 187 GLY A N 1
ATOM 1528 C CA . GLY A 1 187 ? -1.573 0.817 1.874 1.00 92.19 187 GLY A CA 1
ATOM 1529 C C . GLY A 1 187 ? -2.475 1.971 1.438 1.00 92.19 187 GLY A C 1
ATOM 1530 O O . GLY A 1 187 ? -2.182 3.138 1.681 1.00 92.19 187 GLY A O 1
ATOM 1531 N N . MET A 1 188 ? -3.597 1.623 0.804 1.00 91.56 188 MET A N 1
ATOM 1532 C CA . MET A 1 188 ? -4.665 2.557 0.432 1.00 91.56 188 MET A CA 1
ATOM 1533 C C . MET A 1 188 ? -5.784 2.536 1.474 1.00 91.56 188 MET A C 1
ATOM 1535 O O . MET A 1 188 ? -6.260 1.467 1.861 1.00 91.56 188 MET A O 1
ATOM 1539 N N . PHE A 1 189 ? -6.243 3.715 1.885 1.00 92.19 189 PHE A N 1
ATOM 1540 C CA . PHE A 1 189 ? -7.226 3.884 2.952 1.00 92.19 189 PHE A CA 1
ATOM 1541 C C . PHE A 1 189 ? -8.356 4.819 2.539 1.00 92.19 189 PHE A C 1
ATOM 1543 O O . PHE A 1 189 ? -8.163 5.746 1.759 1.00 92.19 189 PHE A O 1
ATOM 1550 N N . ILE A 1 190 ? -9.542 4.589 3.096 1.00 90.75 190 ILE A N 1
ATOM 1551 C CA . ILE A 1 190 ? -10.673 5.516 3.033 1.00 90.75 190 ILE A CA 1
ATOM 1552 C C . ILE A 1 190 ? -11.041 5.851 4.472 1.00 90.75 190 ILE A C 1
ATOM 1554 O O . ILE A 1 190 ? -11.315 4.946 5.262 1.00 90.75 190 ILE A O 1
ATOM 1558 N N . LEU A 1 191 ? -11.059 7.141 4.800 1.00 90.81 191 LEU A N 1
ATOM 1559 C CA . LEU A 1 191 ? -11.483 7.622 6.108 1.00 90.81 191 LEU A CA 1
ATOM 1560 C C . LEU A 1 191 ? -12.942 8.082 6.054 1.00 90.81 191 LEU A C 1
ATOM 1562 O O . LEU A 1 191 ? -13.282 9.045 5.365 1.00 90.81 191 LEU A O 1
ATOM 1566 N N . PHE A 1 192 ? -13.809 7.406 6.805 1.00 88.69 192 PHE A N 1
ATOM 1567 C CA . PHE A 1 192 ? -15.202 7.814 6.968 1.00 88.69 192 PHE A CA 1
ATOM 1568 C C . PHE A 1 192 ? -15.334 8.745 8.172 1.00 88.69 192 PHE A C 1
ATOM 1570 O O . PHE A 1 192 ? -15.157 8.323 9.308 1.00 88.69 192 PHE A O 1
ATOM 1577 N N . GLN A 1 193 ? -15.674 10.009 7.915 1.00 87.25 193 GLN A N 1
ATOM 1578 C CA . GLN A 1 193 ? -15.836 11.027 8.963 1.00 87.25 193 GLN A CA 1
ATOM 1579 C C . GLN A 1 193 ? -17.143 10.869 9.750 1.00 87.25 193 GLN A C 1
ATOM 1581 O O . GLN A 1 193 ? -17.229 11.274 10.905 1.00 87.25 193 GLN A O 1
ATOM 1586 N N . LYS A 1 194 ? -18.189 10.311 9.122 1.00 85.88 194 LYS A N 1
ATOM 1587 C CA . LYS A 1 194 ? -19.494 10.141 9.766 1.00 85.88 194 LYS A CA 1
ATOM 1588 C C . LYS A 1 194 ? -19.430 8.967 10.752 1.00 85.88 194 LYS A C 1
ATOM 1590 O O . LYS A 1 194 ? -19.172 7.845 10.305 1.00 85.88 194 LYS A O 1
ATOM 1595 N N . PRO A 1 195 ? -19.729 9.182 12.046 1.00 88.00 195 PRO A N 1
ATOM 1596 C CA . PRO A 1 195 ? -19.794 8.102 13.015 1.00 88.00 195 PRO A CA 1
ATOM 1597 C C . PRO A 1 195 ? -20.831 7.058 12.600 1.00 88.00 195 PRO A C 1
ATOM 1599 O O . PRO A 1 195 ? -21.897 7.374 12.065 1.00 88.00 195 PRO A O 1
ATOM 1602 N N . SER A 1 196 ? -20.512 5.799 12.853 1.00 89.62 196 SER A N 1
ATOM 1603 C CA . SER A 1 196 ? -21.415 4.664 12.673 1.00 89.62 196 SER A CA 1
ATOM 1604 C C . SER A 1 196 ? -21.112 3.623 13.745 1.00 89.62 196 SER A C 1
ATOM 1606 O O . SER A 1 196 ? -20.219 3.841 14.555 1.00 89.62 196 SER A O 1
ATOM 1608 N N . ASN A 1 197 ? -21.851 2.514 13.788 1.00 93.38 197 ASN A N 1
ATOM 1609 C CA . ASN A 1 197 ? -21.490 1.387 14.649 1.00 93.38 197 ASN A CA 1
ATOM 1610 C C . ASN A 1 197 ? -20.484 0.459 13.943 1.00 93.38 197 ASN A C 1
ATOM 1612 O O . ASN A 1 197 ? -20.384 0.457 12.713 1.00 93.38 197 ASN A O 1
ATOM 1616 N N . TYR A 1 198 ? -19.765 -0.359 14.717 1.00 91.62 198 TYR A N 1
ATOM 1617 C CA . TYR A 1 198 ? -18.722 -1.249 14.192 1.00 91.62 198 TYR A CA 1
ATOM 1618 C C . TYR A 1 198 ? -19.227 -2.157 13.063 1.00 91.62 198 TYR A C 1
ATOM 1620 O O . TYR A 1 198 ? -18.592 -2.272 12.017 1.00 91.62 198 TYR A O 1
ATOM 1628 N N . THR A 1 199 ? -20.402 -2.769 13.244 1.00 91.06 199 THR A N 1
ATOM 1629 C CA . THR A 1 199 ? -20.981 -3.698 12.258 1.00 91.06 199 THR A CA 1
ATOM 1630 C C . THR A 1 199 ? -21.257 -3.004 10.925 1.00 91.06 199 THR A C 1
ATOM 1632 O O . THR A 1 199 ? -20.993 -3.564 9.860 1.00 91.06 199 THR A O 1
ATOM 1635 N N . PHE A 1 200 ? -21.779 -1.780 10.964 1.00 91.69 200 PHE A N 1
ATOM 1636 C CA . PHE A 1 200 ? -22.046 -0.982 9.776 1.00 91.69 200 PHE A CA 1
ATOM 1637 C C . PHE A 1 200 ? -20.748 -0.530 9.106 1.00 91.69 200 PHE A C 1
ATOM 1639 O O . PHE A 1 200 ? -20.631 -0.650 7.887 1.00 91.69 200 PHE A O 1
ATOM 1646 N N . ALA A 1 201 ? -19.755 -0.086 9.880 1.00 92.00 201 ALA A N 1
ATOM 1647 C CA . ALA A 1 201 ? -18.434 0.266 9.363 1.00 92.00 201 ALA A CA 1
ATOM 1648 C C . ALA A 1 201 ? -17.767 -0.931 8.661 1.00 92.00 201 ALA A C 1
ATOM 1650 O O . ALA A 1 201 ? -17.326 -0.814 7.518 1.00 92.00 201 ALA A O 1
ATOM 1651 N N . TYR A 1 202 ? -17.793 -2.107 9.295 1.00 91.44 202 TYR A N 1
ATOM 1652 C CA . TYR A 1 202 ? -17.275 -3.358 8.741 1.00 91.44 202 TYR A CA 1
ATOM 1653 C C . TYR A 1 202 ? -17.943 -3.716 7.406 1.00 91.44 202 TYR A C 1
ATOM 1655 O O . TYR A 1 202 ? -17.258 -3.892 6.396 1.00 91.44 202 TYR A O 1
ATOM 1663 N N . LYS A 1 203 ? -19.284 -3.749 7.370 1.00 89.12 203 LYS A N 1
ATOM 1664 C CA . LYS A 1 203 ? -20.052 -4.034 6.144 1.00 89.12 203 LYS A CA 1
ATOM 1665 C C . LYS A 1 203 ? -19.813 -2.991 5.052 1.00 89.12 203 LYS A C 1
ATOM 1667 O O . LYS A 1 203 ? -19.741 -3.342 3.877 1.00 89.12 203 LYS A O 1
ATOM 1672 N N . THR A 1 204 ? -19.655 -1.724 5.430 1.00 88.56 204 THR A N 1
ATOM 1673 C CA . THR A 1 204 ? -19.354 -0.642 4.486 1.00 88.56 204 THR A CA 1
ATOM 1674 C C . THR A 1 204 ? -18.006 -0.885 3.819 1.00 88.56 204 THR A C 1
ATOM 1676 O O . THR A 1 204 ? -17.949 -0.917 2.594 1.00 88.56 204 THR A O 1
ATOM 1679 N N . CYS A 1 205 ? -16.941 -1.156 4.580 1.00 88.19 205 CYS A N 1
ATOM 1680 C CA . CYS A 1 205 ? -15.629 -1.476 4.012 1.00 88.19 205 CYS A CA 1
ATOM 1681 C C . CYS A 1 205 ? -15.680 -2.692 3.072 1.00 88.19 205 CYS A C 1
ATOM 1683 O O . CYS A 1 205 ? -15.147 -2.619 1.964 1.00 88.19 205 CYS A O 1
ATOM 1685 N N . GLN A 1 206 ? -16.386 -3.762 3.460 1.00 87.56 206 GLN A N 1
ATOM 1686 C CA . GLN A 1 206 ? -16.572 -4.949 2.614 1.00 87.56 206 GLN A CA 1
ATOM 1687 C C . GLN A 1 206 ? -17.296 -4.640 1.302 1.00 87.56 206 GLN A C 1
ATOM 1689 O O . GLN A 1 206 ? -16.896 -5.131 0.248 1.00 87.56 206 GLN A O 1
ATOM 1694 N N . SER A 1 207 ? -18.327 -3.791 1.345 1.00 83.88 207 SER A N 1
ATOM 1695 C CA . SER A 1 207 ? -19.088 -3.396 0.151 1.00 83.88 207 SER A CA 1
ATOM 1696 C C . SER A 1 207 ? -18.238 -2.669 -0.899 1.00 83.88 207 SER A C 1
ATOM 1698 O O . SER A 1 207 ? -18.586 -2.670 -2.080 1.00 83.88 207 SER A O 1
ATOM 1700 N N . LEU A 1 208 ? -17.105 -2.093 -0.474 1.00 82.44 208 LEU A N 1
ATOM 1701 C CA . LEU A 1 208 ? -16.124 -1.418 -1.325 1.00 82.44 208 LEU A CA 1
ATOM 1702 C C . LEU A 1 208 ? -15.010 -2.342 -1.829 1.00 82.44 208 LEU A C 1
ATOM 1704 O O . LEU A 1 208 ? -14.083 -1.867 -2.482 1.00 82.44 208 LEU A O 1
ATOM 1708 N N . GLY A 1 209 ? -15.070 -3.640 -1.517 1.00 82.19 209 GLY A N 1
ATOM 1709 C CA . GLY A 1 209 ? -13.987 -4.583 -1.799 1.00 82.19 209 GLY A CA 1
ATOM 1710 C C . GLY A 1 209 ? -12.778 -4.421 -0.873 1.00 82.19 209 GLY A C 1
ATOM 1711 O O . GLY A 1 209 ? -11.706 -4.930 -1.186 1.00 82.19 209 GLY A O 1
ATOM 1712 N N . GLY A 1 210 ? -12.938 -3.700 0.241 1.00 86.44 210 GLY A N 1
ATOM 1713 C CA . GLY A 1 210 ? -11.918 -3.514 1.267 1.00 86.44 210 GLY A CA 1
ATOM 1714 C C . GLY A 1 210 ? -12.267 -4.216 2.579 1.00 86.44 210 GLY A C 1
ATOM 1715 O O . GLY A 1 210 ? -13.245 -4.952 2.692 1.00 86.44 210 GLY A O 1
ATOM 1716 N N . VAL A 1 211 ? -11.463 -3.953 3.604 1.00 90.88 211 VAL A N 1
ATOM 1717 C CA . VAL A 1 211 ? -11.673 -4.419 4.982 1.00 90.88 211 VAL A CA 1
ATOM 1718 C C . VAL A 1 211 ? -11.353 -3.283 5.952 1.00 90.88 211 VAL A C 1
ATOM 1720 O O . VAL A 1 211 ? -10.652 -2.340 5.581 1.00 90.88 211 VAL A O 1
ATOM 1723 N N . LEU A 1 212 ? -11.850 -3.353 7.191 1.00 93.56 212 LEU A N 1
ATOM 1724 C CA . LEU A 1 212 ? -11.405 -2.417 8.225 1.00 93.56 212 LEU A CA 1
ATOM 1725 C C . LEU A 1 212 ? -9.898 -2.589 8.465 1.00 93.56 212 LEU A C 1
ATOM 1727 O O . LEU A 1 212 ? -9.376 -3.706 8.509 1.00 93.56 212 LEU A O 1
ATOM 1731 N N . ALA A 1 213 ? -9.193 -1.470 8.616 1.00 93.75 213 ALA A N 1
ATOM 1732 C CA . ALA A 1 213 ? -7.743 -1.461 8.747 1.00 93.75 213 ALA A CA 1
ATOM 1733 C C . ALA A 1 213 ? -7.297 -2.135 10.051 1.00 93.75 213 ALA A C 1
ATOM 1735 O O . ALA A 1 213 ? -7.727 -1.745 11.130 1.00 93.75 213 ALA A O 1
ATOM 1736 N N . HIS A 1 214 ? -6.411 -3.123 9.969 1.00 91.81 214 HIS A N 1
ATOM 1737 C CA . HIS A 1 214 ? -5.784 -3.738 11.142 1.00 91.81 214 HIS A CA 1
ATOM 1738 C C . HIS A 1 214 ? -4.518 -2.967 11.576 1.00 91.81 214 HIS A C 1
ATOM 1740 O O . HIS A 1 214 ? -3.930 -2.238 10.775 1.00 91.81 214 HIS A O 1
ATOM 1746 N N . VAL A 1 215 ? -4.078 -3.156 12.825 1.00 92.00 215 VAL A N 1
ATOM 1747 C CA . VAL A 1 215 ? -2.948 -2.448 13.479 1.00 92.00 215 VAL A CA 1
ATOM 1748 C C . VAL A 1 215 ? -1.930 -3.440 14.061 1.00 92.00 215 VAL A C 1
ATOM 1750 O O . VAL A 1 215 ? -1.602 -3.440 15.242 1.00 92.00 215 VAL A O 1
ATOM 1753 N N . VAL A 1 216 ? -1.481 -4.376 13.222 1.00 90.00 216 VAL A N 1
ATOM 1754 C CA . VAL A 1 216 ? -0.693 -5.553 13.655 1.00 90.00 216 VAL A CA 1
ATOM 1755 C C . VAL A 1 216 ? 0.826 -5.374 13.551 1.00 90.00 216 VAL A C 1
ATOM 1757 O O . VAL A 1 216 ? 1.578 -6.304 13.824 1.00 90.00 216 VAL A O 1
ATOM 1760 N N . SER A 1 217 ? 1.290 -4.191 13.148 1.00 90.56 217 SER A N 1
ATOM 1761 C CA . SER A 1 217 ? 2.708 -3.825 13.150 1.00 90.56 217 SER A CA 1
ATOM 1762 C C . SER A 1 217 ? 2.885 -2.397 13.643 1.00 90.56 217 SER A C 1
ATOM 1764 O O . SER A 1 217 ? 2.003 -1.553 13.462 1.00 90.56 217 SER A O 1
ATOM 1766 N N . GLU A 1 218 ? 4.036 -2.122 14.248 1.00 92.94 218 GLU A N 1
ATOM 1767 C CA . GLU A 1 218 ? 4.355 -0.809 14.807 1.00 92.94 218 GLU A CA 1
ATOM 1768 C C . GLU A 1 218 ? 4.301 0.290 13.743 1.00 92.94 218 GLU A C 1
ATOM 1770 O O . GLU A 1 218 ? 3.570 1.268 13.890 1.00 92.94 218 GLU A O 1
ATOM 1775 N N . HIS A 1 219 ? 5.001 0.082 12.623 1.00 92.00 219 HIS A N 1
ATOM 1776 C CA . HIS A 1 219 ? 5.054 1.047 11.529 1.00 92.00 219 HIS A CA 1
ATOM 1777 C C . HIS A 1 219 ? 3.655 1.398 10.997 1.00 92.00 219 HIS A C 1
ATOM 1779 O O . HIS A 1 219 ? 3.321 2.576 10.859 1.00 92.00 219 HIS A O 1
ATOM 1785 N N . ARG A 1 220 ? 2.803 0.388 10.768 1.00 92.62 220 ARG A N 1
ATOM 1786 C CA . ARG A 1 220 ? 1.424 0.590 10.301 1.00 92.62 220 ARG A CA 1
ATOM 1787 C C . ARG A 1 220 ? 0.595 1.362 11.322 1.00 92.62 220 ARG A C 1
ATOM 1789 O O . ARG A 1 220 ? -0.138 2.271 10.950 1.00 92.62 220 ARG A O 1
ATOM 1796 N N . THR A 1 221 ? 0.717 1.000 12.593 1.00 94.06 221 THR A N 1
ATOM 1797 C CA . THR A 1 221 ? -0.087 1.573 13.676 1.00 94.06 221 THR A CA 1
ATOM 1798 C C . THR A 1 221 ? 0.262 3.031 13.925 1.00 94.06 221 THR A C 1
ATOM 1800 O O . THR A 1 221 ? -0.631 3.873 13.926 1.00 94.06 221 THR A O 1
ATOM 1803 N N . ASN A 1 222 ? 1.551 3.345 14.048 1.00 94.75 222 ASN A N 1
ATOM 1804 C CA . ASN A 1 222 ? 2.017 4.709 14.288 1.00 94.75 222 ASN A CA 1
ATOM 1805 C C . ASN A 1 222 ? 1.669 5.626 13.109 1.00 94.75 222 ASN A C 1
ATOM 1807 O O . ASN A 1 222 ? 1.187 6.740 13.305 1.00 94.75 222 ASN A O 1
ATOM 1811 N N . THR A 1 223 ? 1.841 5.138 11.877 1.00 94.81 223 THR A N 1
ATOM 1812 C CA . THR A 1 223 ? 1.523 5.920 10.677 1.00 94.81 223 THR A CA 1
ATOM 1813 C C . THR A 1 223 ? 0.022 6.182 10.552 1.00 94.81 223 THR A C 1
ATOM 1815 O O . THR A 1 223 ? -0.383 7.310 10.276 1.00 94.81 223 THR A O 1
ATOM 1818 N N . LEU A 1 224 ? -0.822 5.177 10.816 1.00 94.00 224 LEU A N 1
ATOM 1819 C CA . LEU A 1 224 ? -2.276 5.360 10.819 1.00 94.00 224 LEU A CA 1
ATOM 1820 C C . LEU A 1 224 ? -2.742 6.289 11.943 1.00 94.00 224 LEU A C 1
ATOM 1822 O O . LEU A 1 224 ? -3.607 7.126 11.704 1.00 94.00 224 LEU A O 1
ATOM 1826 N N . ALA A 1 225 ? -2.166 6.187 13.141 1.00 93.19 225 ALA A N 1
ATOM 1827 C CA . ALA A 1 225 ? -2.497 7.071 14.255 1.00 93.19 225 ALA A CA 1
ATOM 1828 C C . ALA A 1 225 ? -2.179 8.540 13.929 1.00 93.19 225 ALA A C 1
ATOM 1830 O O . ALA A 1 225 ? -3.013 9.414 14.163 1.00 93.19 225 ALA A O 1
ATOM 1831 N N . ASN A 1 226 ? -1.016 8.805 13.324 1.00 93.62 226 ASN A N 1
ATOM 1832 C CA . ASN A 1 226 ? -0.646 10.146 12.867 1.00 93.62 226 ASN A CA 1
ATOM 1833 C C . ASN A 1 226 ? -1.595 10.653 11.773 1.00 93.62 226 ASN A C 1
ATOM 1835 O O . ASN A 1 226 ? -2.113 11.762 11.880 1.00 93.62 226 ASN A O 1
ATOM 1839 N N . TYR A 1 227 ? -1.907 9.813 10.781 1.00 93.19 227 TYR A N 1
ATOM 1840 C CA . TYR A 1 227 ? -2.865 10.160 9.732 1.00 93.19 227 TYR A CA 1
ATOM 1841 C C . TYR A 1 227 ? -4.246 10.521 10.303 1.00 93.19 227 TYR A C 1
ATOM 1843 O O . TYR A 1 227 ? -4.831 11.530 9.909 1.00 93.19 227 TYR A O 1
ATOM 1851 N N . LEU A 1 228 ? -4.758 9.739 11.261 1.00 92.19 228 LEU A N 1
ATOM 1852 C CA . LEU A 1 228 ? -6.027 10.028 11.932 1.00 92.19 228 LEU A CA 1
ATOM 1853 C C . LEU A 1 228 ? -5.963 11.337 12.723 1.00 92.19 228 LEU A C 1
ATOM 1855 O O . LEU A 1 228 ? -6.884 12.138 12.628 1.00 92.19 228 LEU A O 1
ATOM 1859 N N . LYS A 1 229 ? -4.876 11.596 13.455 1.00 91.06 229 LYS A N 1
ATOM 1860 C CA . LYS A 1 229 ? -4.696 12.844 14.211 1.00 91.06 229 LYS A CA 1
ATOM 1861 C C . LYS A 1 229 ? -4.777 14.088 13.320 1.00 91.06 229 LYS A C 1
ATOM 1863 O O . LYS A 1 229 ? -5.303 15.107 13.754 1.00 91.06 229 LYS A O 1
ATOM 1868 N N . GLU A 1 230 ? -4.257 14.002 12.100 1.00 91.12 230 GLU A N 1
ATOM 1869 C CA . GLU A 1 230 ? -4.228 15.116 11.147 1.00 91.12 230 GLU A CA 1
ATOM 1870 C C . GLU A 1 230 ? -5.539 15.286 10.368 1.00 91.12 230 GLU A C 1
ATOM 1872 O O . GLU A 1 230 ? -5.898 16.405 10.013 1.00 91.12 230 GLU A O 1
ATOM 1877 N N . ASN A 1 231 ? -6.253 14.191 10.089 1.00 90.69 231 ASN A N 1
ATOM 1878 C CA . ASN A 1 231 ? -7.357 14.192 9.121 1.00 90.69 231 ASN A CA 1
ATOM 1879 C C . ASN A 1 231 ? -8.737 13.947 9.739 1.00 90.69 231 ASN A C 1
ATOM 1881 O O . ASN A 1 231 ? -9.751 14.159 9.073 1.00 90.69 231 ASN A O 1
ATOM 1885 N N . LEU A 1 232 ? -8.817 13.467 10.978 1.00 89.00 232 LEU A N 1
ATOM 1886 C CA . LEU A 1 232 ? -10.089 13.208 11.639 1.00 89.00 232 LEU A CA 1
ATOM 1887 C C . LEU A 1 232 ? -10.670 14.516 12.177 1.00 89.00 232 LEU A C 1
ATOM 1889 O O . LEU A 1 232 ? -9.991 15.291 12.851 1.00 89.00 232 LEU A O 1
ATOM 1893 N N . ASN A 1 233 ? -11.952 14.761 11.910 1.00 86.19 233 ASN A N 1
ATOM 1894 C CA . ASN A 1 233 ? -12.622 15.908 12.500 1.00 86.19 233 ASN A CA 1
ATOM 1895 C C . ASN A 1 233 ? -12.898 15.647 13.990 1.00 86.19 233 ASN A C 1
ATOM 1897 O O . ASN A 1 233 ? -13.915 15.051 14.352 1.00 86.19 233 ASN A O 1
ATOM 1901 N N . LEU A 1 234 ? -12.002 16.151 14.842 1.00 83.62 234 LEU A N 1
ATOM 1902 C CA . LEU A 1 234 ? -12.034 15.982 16.299 1.00 83.62 234 LEU A CA 1
ATOM 1903 C C . LEU A 1 234 ? -13.297 16.543 16.977 1.00 83.62 234 LEU A C 1
ATOM 1905 O O . LEU A 1 234 ? -13.566 16.212 18.131 1.00 83.62 234 LEU A O 1
ATOM 1909 N N . THR A 1 235 ? -14.077 17.379 16.280 1.00 83.31 235 THR A N 1
ATOM 1910 C CA . THR A 1 235 ? -15.380 17.858 16.777 1.00 83.31 235 THR A CA 1
ATOM 1911 C C . THR A 1 235 ? -16.481 16.799 16.677 1.00 83.31 235 THR A C 1
ATOM 1913 O O . THR A 1 235 ? -17.455 16.867 17.420 1.00 83.31 235 THR A O 1
ATOM 1916 N N . ILE A 1 236 ? -16.327 15.816 15.782 1.00 79.19 236 ILE A N 1
ATOM 1917 C CA . ILE A 1 236 ? -17.336 14.792 15.475 1.00 79.19 236 ILE A CA 1
ATOM 1918 C C . ILE A 1 236 ? -17.004 13.462 16.158 1.00 79.19 236 ILE A C 1
ATOM 1920 O O . ILE A 1 236 ? -17.882 12.814 16.720 1.00 79.19 236 ILE A O 1
ATOM 1924 N N . SER A 1 237 ? -15.745 13.039 16.094 1.00 78.50 237 SER A N 1
ATOM 1925 C CA . SER A 1 237 ? -15.254 11.819 16.734 1.00 78.50 237 SER A CA 1
ATOM 1926 C C . SER A 1 237 ? -13.822 12.043 17.196 1.00 78.50 237 SER A C 1
ATOM 1928 O O . SER A 1 237 ? -13.128 12.890 16.648 1.00 78.50 237 SER A O 1
ATOM 1930 N N . LYS A 1 238 ? -13.361 11.277 18.184 1.00 84.88 238 LYS A N 1
ATOM 1931 C CA . LYS A 1 238 ? -11.939 11.210 18.571 1.00 84.88 238 LYS A CA 1
ATOM 1932 C C . LYS A 1 238 ? -11.309 9.861 18.233 1.00 84.88 238 LYS A C 1
ATOM 1934 O O . LYS A 1 238 ? -10.129 9.646 18.484 1.00 84.88 238 LYS A O 1
ATOM 1939 N N . GLU A 1 239 ? -12.105 8.956 17.673 1.00 88.75 239 GLU A N 1
ATOM 1940 C CA . GLU A 1 239 ? -11.774 7.548 17.513 1.00 88.75 239 GLU A CA 1
ATOM 1941 C C . GLU A 1 239 ? -12.221 7.052 16.135 1.00 88.75 239 GLU A C 1
ATOM 1943 O O . GLU A 1 239 ? -13.160 7.580 15.526 1.00 88.75 239 GLU A O 1
ATOM 1948 N N . ALA A 1 240 ? -11.546 6.015 15.647 1.00 91.75 240 ALA A N 1
ATOM 1949 C CA . ALA A 1 240 ? -11.887 5.326 14.413 1.00 91.75 240 ALA A CA 1
ATOM 1950 C C . ALA A 1 240 ? -11.854 3.816 14.649 1.00 91.75 240 ALA A C 1
ATOM 1952 O O . ALA A 1 240 ? -10.964 3.304 15.331 1.00 91.75 240 ALA A O 1
ATOM 1953 N N . TYR A 1 241 ? -12.810 3.093 14.065 1.00 93.94 241 TYR A N 1
ATOM 1954 C CA . TYR A 1 241 ? -12.796 1.639 14.140 1.00 93.94 241 TYR A CA 1
ATOM 1955 C C . TYR A 1 241 ? -11.653 1.049 13.323 1.00 93.94 241 TYR A C 1
ATOM 1957 O O . TYR A 1 241 ? -11.405 1.428 12.178 1.00 93.94 241 TYR A O 1
ATOM 1965 N N . ILE A 1 242 ? -11.020 0.046 13.915 1.00 93.62 242 ILE A N 1
ATOM 1966 C CA . ILE A 1 242 ? -10.030 -0.813 13.278 1.00 93.62 242 ILE A CA 1
ATOM 1967 C C . ILE A 1 242 ? -10.614 -2.204 13.055 1.00 93.62 242 ILE A C 1
ATOM 1969 O O . ILE A 1 242 ? -11.587 -2.614 13.683 1.00 93.62 242 ILE A O 1
ATOM 1973 N N . GLY A 1 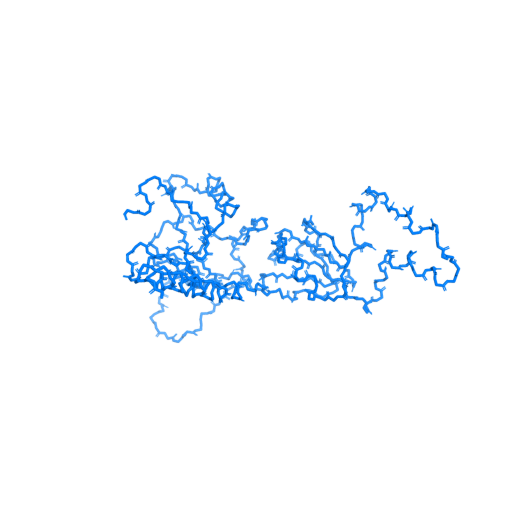243 ? -9.985 -2.966 12.176 1.00 93.06 243 GLY A N 1
ATOM 1974 C CA . GLY A 1 243 ? -10.367 -4.329 11.860 1.00 93.06 243 GLY A CA 1
ATOM 1975 C C . GLY A 1 243 ? -9.845 -5.331 12.875 1.00 93.06 243 GLY A C 1
ATOM 1976 O O . GLY A 1 243 ? -9.143 -6.243 12.462 1.00 93.06 243 GLY A O 1
ATOM 1977 N N . LEU A 1 244 ? -10.162 -5.162 14.159 1.00 91.12 244 LEU A N 1
ATOM 1978 C CA . LEU A 1 244 ? -9.987 -6.176 15.203 1.00 91.12 244 LEU A CA 1
ATOM 1979 C C . LEU A 1 244 ? -11.359 -6.572 15.742 1.00 91.12 244 LEU A C 1
ATOM 1981 O O . LEU A 1 244 ? -12.173 -5.700 16.037 1.00 91.12 244 LEU A O 1
ATOM 1985 N N . ASN A 1 245 ? -11.613 -7.873 15.839 1.00 88.94 245 ASN A N 1
ATOM 1986 C CA . ASN A 1 245 ? -12.827 -8.423 16.429 1.00 88.94 245 ASN A CA 1
ATOM 1987 C C . ASN A 1 245 ? -12.464 -9.539 17.407 1.00 88.94 245 ASN A C 1
ATOM 1989 O O . ASN A 1 245 ? -11.575 -10.345 17.124 1.00 88.94 245 ASN A O 1
ATOM 1993 N N . GLU A 1 246 ? -13.152 -9.588 18.540 1.00 87.00 246 GLU A N 1
ATOM 1994 C CA . GLU A 1 246 ? -12.979 -10.659 19.510 1.00 87.00 246 GLU A CA 1
ATOM 1995 C C . GLU A 1 246 ? -13.608 -11.956 18.984 1.00 87.00 246 GLU A C 1
ATOM 1997 O O . GLU A 1 246 ? -14.642 -11.965 18.312 1.00 87.00 246 GLU A O 1
ATOM 2002 N N . THR A 1 247 ? -12.940 -13.072 19.239 1.00 83.69 247 THR A N 1
ATOM 2003 C CA . THR A 1 247 ? -13.456 -14.402 18.924 1.00 83.69 247 THR A CA 1
ATOM 2004 C C . THR A 1 247 ? -14.427 -14.864 20.011 1.00 83.69 247 THR A C 1
ATOM 2006 O O . THR A 1 247 ? -14.586 -14.228 21.044 1.00 83.69 247 THR A O 1
ATOM 2009 N N . GLN A 1 248 ? -15.042 -16.034 19.828 1.00 81.62 248 GLN A N 1
ATOM 2010 C CA . GLN A 1 248 ? -15.855 -16.658 20.883 1.00 81.62 248 GLN A CA 1
ATOM 2011 C C . GLN A 1 248 ? -15.053 -16.975 22.159 1.00 81.62 248 GLN A C 1
ATOM 2013 O O . GLN A 1 248 ? -15.638 -17.182 23.218 1.00 81.62 248 GLN A O 1
ATOM 2018 N N . LYS A 1 249 ? -13.718 -17.048 22.064 1.00 80.12 249 LYS A N 1
ATOM 2019 C CA . LYS A 1 249 ? -12.835 -17.172 23.223 1.00 80.12 249 LYS A CA 1
ATOM 2020 C C . LYS A 1 249 ? -12.456 -15.775 23.706 1.00 80.12 249 LYS A C 1
ATOM 2022 O O . LYS A 1 249 ? -11.826 -15.026 22.959 1.00 80.12 249 LYS A O 1
ATOM 2027 N N . LEU A 1 250 ? -12.797 -15.485 24.959 1.00 82.75 250 LEU A N 1
ATOM 2028 C CA . LEU A 1 250 ? -12.478 -14.225 25.626 1.00 82.75 250 LEU A CA 1
ATOM 2029 C C . LEU A 1 250 ? -10.969 -13.929 25.555 1.00 82.75 250 LEU A C 1
ATOM 2031 O O . LEU A 1 250 ? -10.140 -14.824 25.753 1.00 82.75 250 LEU A O 1
ATOM 2035 N N . GLY A 1 251 ? -10.616 -12.686 25.242 1.00 82.81 251 GLY A N 1
ATOM 2036 C CA . GLY A 1 251 ? -9.239 -12.204 25.140 1.00 82.81 251 GLY A CA 1
ATOM 2037 C C . GLY A 1 251 ? -8.499 -12.644 23.872 1.00 82.81 251 GLY A C 1
ATOM 2038 O O . GLY A 1 251 ? -7.291 -12.425 23.759 1.00 82.81 251 GLY A O 1
ATOM 2039 N N . LYS A 1 252 ? -9.181 -13.274 22.907 1.00 88.62 252 LYS A N 1
ATOM 2040 C CA . LYS A 1 252 ? -8.600 -13.669 21.615 1.00 88.62 252 LYS A CA 1
ATOM 2041 C C . LYS A 1 252 ? -9.223 -12.864 20.491 1.00 88.62 252 LYS A C 1
ATOM 2043 O O . LYS A 1 252 ? -10.439 -12.824 20.365 1.00 88.62 252 LYS A O 1
ATOM 2048 N N . PHE A 1 253 ? -8.382 -12.274 19.647 1.00 90.88 253 PHE A N 1
ATOM 2049 C CA . PHE A 1 253 ? -8.799 -11.330 18.612 1.00 90.88 253 PHE A CA 1
ATOM 2050 C C . PHE A 1 253 ? -8.332 -11.775 17.230 1.00 90.88 253 PHE A C 1
ATOM 2052 O O . PHE A 1 253 ? -7.214 -12.270 17.088 1.00 90.88 253 PHE A O 1
ATOM 2059 N N . ASN A 1 254 ? -9.159 -11.522 16.217 1.00 91.31 254 ASN A N 1
ATOM 2060 C CA . ASN A 1 254 ? -8.832 -11.717 14.810 1.00 91.31 254 ASN A CA 1
ATOM 2061 C C . ASN A 1 254 ? -8.891 -10.391 14.045 1.00 91.31 254 ASN A C 1
ATOM 2063 O O . ASN A 1 254 ? -9.693 -9.507 14.357 1.00 91.31 254 ASN A O 1
ATOM 2067 N N . THR A 1 255 ? -8.074 -10.276 12.999 1.00 90.75 255 THR A N 1
ATOM 2068 C CA . THR A 1 255 ? -8.181 -9.191 12.028 1.00 90.75 255 THR A CA 1
ATOM 2069 C C . THR A 1 255 ? -9.453 -9.338 11.187 1.00 90.75 255 THR A C 1
ATOM 2071 O O . THR A 1 255 ? -10.053 -10.413 11.106 1.00 90.75 255 THR A O 1
ATOM 2074 N N . SER A 1 256 ? -9.846 -8.284 10.469 1.00 88.75 256 SER A N 1
ATOM 2075 C CA . SER A 1 256 ? -10.935 -8.365 9.479 1.00 88.75 256 SER A CA 1
ATOM 2076 C C . SER A 1 256 ? -10.680 -9.368 8.344 1.00 88.75 256 SER A C 1
ATOM 2078 O O . SER A 1 256 ? -11.636 -9.810 7.710 1.00 88.75 256 SER A O 1
ATOM 2080 N N . SER A 1 257 ? -9.422 -9.767 8.125 1.00 84.69 257 SER A N 1
ATOM 2081 C CA . SER A 1 257 ? -9.012 -10.821 7.181 1.00 84.69 257 SER A CA 1
ATOM 2082 C C . SER A 1 257 ? -9.054 -12.234 7.786 1.00 84.69 257 SER A C 1
ATOM 2084 O O . SER A 1 257 ? -8.670 -13.213 7.129 1.00 84.69 257 SER A O 1
ATOM 2086 N N . ASN A 1 258 ? -9.565 -12.340 9.018 1.00 86.62 258 ASN A N 1
ATOM 2087 C CA . ASN A 1 258 ? -9.621 -13.534 9.853 1.00 86.62 258 ASN A CA 1
ATOM 2088 C C . ASN A 1 258 ? -8.235 -14.069 10.252 1.00 86.62 258 ASN A C 1
ATOM 2090 O O . ASN A 1 258 ? -8.046 -15.279 10.338 1.00 86.62 258 ASN A O 1
ATOM 2094 N N . GLU A 1 259 ? -7.265 -13.175 10.461 1.00 87.19 259 GLU A N 1
ATOM 2095 C CA . GLU A 1 259 ? -5.924 -13.538 10.933 1.00 87.19 259 GLU A CA 1
ATOM 2096 C C . GLU A 1 259 ? -5.854 -13.382 12.458 1.00 87.19 259 GLU A C 1
ATOM 2098 O O . GLU A 1 259 ? -6.209 -12.321 12.972 1.00 87.19 259 GLU A O 1
ATOM 2103 N N . PRO A 1 260 ? -5.397 -14.393 13.202 1.00 89.06 260 PRO A N 1
ATOM 2104 C CA . PRO A 1 260 ? -5.275 -14.320 14.652 1.00 89.06 260 PRO A CA 1
ATOM 2105 C C . PRO A 1 260 ? -4.244 -13.280 15.074 1.00 89.06 260 PRO A C 1
ATOM 2107 O O . PRO A 1 260 ? -3.109 -13.288 14.597 1.00 89.06 260 PRO A O 1
ATOM 2110 N N . LEU A 1 261 ? -4.602 -12.425 16.031 1.00 89.44 261 LEU A N 1
ATOM 2111 C CA . LEU A 1 261 ? -3.697 -11.404 16.554 1.00 89.44 261 LEU A CA 1
ATOM 2112 C C . LEU A 1 261 ? -2.448 -12.035 17.199 1.00 89.44 261 LEU A C 1
ATOM 2114 O O . LEU A 1 261 ? -1.359 -11.471 17.118 1.00 89.44 261 LEU A O 1
ATOM 2118 N N . ASP A 1 262 ? -2.581 -13.241 17.759 1.00 88.38 262 ASP A N 1
ATOM 2119 C CA . ASP A 1 262 ? -1.489 -14.045 18.331 1.00 88.38 262 ASP A CA 1
ATOM 2120 C C . ASP A 1 262 ? -0.364 -14.379 17.341 1.00 88.38 262 ASP A C 1
ATOM 2122 O O . ASP A 1 262 ? 0.756 -14.638 17.772 1.00 88.38 262 ASP A O 1
ATOM 2126 N N . CYS A 1 263 ? -0.623 -14.315 16.034 1.00 87.50 263 CYS A N 1
ATOM 2127 C CA . CYS A 1 263 ? 0.404 -14.524 15.014 1.00 87.50 263 CYS A CA 1
ATOM 2128 C C . CYS A 1 263 ? 1.286 -13.296 14.762 1.00 87.50 263 CYS A C 1
ATOM 2130 O O . CYS A 1 263 ? 2.277 -13.387 14.042 1.00 87.50 263 CYS A O 1
ATOM 2132 N N . PHE A 1 264 ? 0.958 -12.156 15.366 1.00 87.56 264 PHE A N 1
ATOM 2133 C CA . PHE A 1 264 ? 1.748 -10.936 15.284 1.00 87.56 264 PHE A CA 1
ATOM 2134 C C . PHE A 1 264 ? 2.404 -10.656 16.634 1.00 87.56 264 PHE A C 1
ATOM 2136 O O . PHE A 1 264 ? 1.805 -10.904 17.679 1.00 87.56 264 PHE A O 1
ATOM 2143 N N . LEU A 1 265 ? 3.614 -10.097 16.630 1.00 87.94 265 LEU A N 1
ATOM 2144 C CA . LEU A 1 265 ? 4.331 -9.752 17.866 1.00 87.94 265 LEU A CA 1
ATOM 2145 C C . LEU A 1 265 ? 3.890 -8.407 18.455 1.00 87.94 265 LEU A C 1
ATOM 2147 O O . LEU A 1 265 ? 3.991 -8.186 19.657 1.00 87.94 265 LEU A O 1
ATOM 2151 N N . PHE A 1 266 ? 3.393 -7.502 17.615 1.00 90.56 266 PHE A N 1
ATOM 2152 C CA . PHE A 1 266 ? 3.069 -6.142 18.022 1.00 90.56 266 PHE A CA 1
ATOM 2153 C C . PHE A 1 266 ? 1.673 -6.042 18.656 1.00 90.56 266 PHE A C 1
ATOM 2155 O O . PHE A 1 266 ? 0.709 -6.649 18.179 1.00 90.56 266 PHE A O 1
ATOM 2162 N N . ARG A 1 267 ? 1.555 -5.249 19.727 1.00 89.31 267 ARG A N 1
ATOM 2163 C CA . ARG A 1 267 ? 0.297 -4.920 20.413 1.00 89.31 267 ARG A CA 1
ATOM 2164 C C . ARG A 1 267 ? 0.278 -3.428 20.728 1.00 89.31 267 ARG A C 1
ATOM 2166 O O . ARG A 1 267 ? 1.190 -2.938 21.381 1.00 89.31 267 ARG A O 1
ATOM 2173 N N . ALA A 1 268 ? -0.777 -2.739 20.308 1.00 90.00 268 ALA A N 1
ATOM 2174 C CA . ALA A 1 268 ? -1.002 -1.321 20.598 1.00 90.00 268 ALA A CA 1
ATOM 2175 C C . ALA A 1 268 ? -2.229 -1.124 21.492 1.00 90.00 268 ALA A C 1
ATOM 2177 O O . ALA A 1 268 ? -3.119 -0.332 21.189 1.00 90.00 268 ALA A O 1
ATOM 2178 N N . TRP A 1 269 ? -2.309 -1.899 22.572 1.00 91.38 269 TRP A N 1
ATOM 2179 C CA . TRP A 1 269 ? -3.356 -1.699 23.560 1.00 91.38 269 TRP A CA 1
ATOM 2180 C C . TRP A 1 269 ? -3.057 -0.467 24.411 1.00 91.38 269 TRP A C 1
ATOM 2182 O O . TRP A 1 269 ? -1.915 -0.241 24.812 1.00 91.38 269 TRP A O 1
ATOM 2192 N N . ALA A 1 270 ? -4.092 0.318 24.699 1.00 91.00 270 ALA A N 1
ATOM 2193 C CA . ALA A 1 270 ? -4.005 1.349 25.722 1.00 91.00 270 ALA A CA 1
ATOM 2194 C C . ALA A 1 270 ? -3.862 0.701 27.117 1.00 91.00 270 ALA A C 1
ATOM 2196 O O . ALA A 1 270 ? -4.267 -0.452 27.297 1.00 91.00 270 ALA A O 1
ATOM 2197 N N . PRO A 1 271 ? -3.308 1.410 28.117 1.00 93.44 271 PRO A N 1
ATOM 2198 C CA . PRO A 1 271 ? -3.249 0.907 29.487 1.00 93.44 271 PRO A CA 1
ATOM 2199 C C . PRO A 1 271 ? -4.625 0.428 29.976 1.00 93.44 271 PRO A C 1
ATOM 2201 O O . PRO A 1 271 ? -5.614 1.140 29.827 1.00 93.44 271 PRO A O 1
ATOM 2204 N N . GLY A 1 272 ? -4.682 -0.779 30.546 1.00 91.38 272 GLY A N 1
ATOM 2205 C CA . GLY A 1 272 ? -5.934 -1.402 30.996 1.00 91.38 272 GLY A CA 1
ATOM 2206 C C . GLY A 1 272 ? -6.741 -2.114 29.902 1.00 91.38 272 GLY A C 1
ATOM 2207 O O . GLY A 1 272 ? -7.858 -2.539 30.175 1.00 91.38 272 GLY A O 1
ATOM 2208 N N . HIS A 1 273 ? -6.196 -2.259 28.687 1.00 89.69 273 HIS A N 1
ATOM 2209 C CA . HIS A 1 273 ? -6.837 -2.980 27.589 1.00 89.69 273 HIS A CA 1
ATOM 2210 C C . HIS A 1 273 ? -5.974 -4.139 27.047 1.00 89.69 273 HIS A C 1
ATOM 2212 O O . HIS A 1 273 ? -4.743 -4.073 27.107 1.00 89.69 273 HIS A O 1
ATOM 2218 N N . PRO A 1 274 ? -6.602 -5.178 26.461 1.00 87.06 274 PRO A N 1
ATOM 2219 C CA . PRO A 1 274 ? -8.027 -5.491 26.596 1.00 87.06 274 PRO A CA 1
ATOM 2220 C C . PRO A 1 274 ? -8.354 -5.796 28.079 1.00 87.06 274 PRO A C 1
ATOM 2222 O O . PRO A 1 274 ? -7.439 -6.185 28.806 1.00 87.06 274 PRO A O 1
ATOM 2225 N N . PRO A 1 275 ? -9.586 -5.520 28.545 1.00 76.06 275 PRO A N 1
ATOM 2226 C CA . PRO A 1 275 ? -9.969 -5.690 29.949 1.00 76.06 275 PRO A CA 1
ATOM 2227 C C . PRO A 1 275 ? -10.012 -7.158 30.395 1.00 76.06 275 PRO A C 1
ATOM 2229 O O . PRO A 1 275 ? -10.106 -8.050 29.518 1.00 76.06 275 PRO A O 1
#

pLDDT: mean 78.02, std 17.81, range [33.19, 97.19]